Protein AF-A0A8X6RAV8-F1 (afdb_monomer)

Nearest PDB structures (foldseek):
  4ol8-assembly2_F  TM=8.793E-01  e=5.807E-06  Saccharomyces cerevisiae
  4ol8-assembly1_B  TM=8.622E-01  e=1.459E-05  Saccharomyces cerevisiae
  7sr6-assembly2_G  TM=8.994E-01  e=7.563E-05  Homo sapiens
  7sr6-assembly1_A  TM=8.567E-01  e=6.208E-05  Homo sapiens
  7kse-assembly1_A  TM=8.344E-01  e=3.218E-04  Eastern chimpanzee simian foamy virus

Structure (mmCIF, N/CA/C/O backbone):
data_AF-A0A8X6RAV8-F1
#
_entry.id   AF-A0A8X6RAV8-F1
#
loop_
_atom_site.group_PDB
_atom_site.id
_atom_site.type_symbol
_atom_site.label_atom_id
_atom_site.label_alt_id
_atom_site.label_comp_id
_atom_site.label_asym_id
_atom_site.label_entity_id
_atom_site.label_seq_id
_atom_site.pdbx_PDB_ins_code
_atom_site.Cartn_x
_atom_site.Cartn_y
_atom_site.Cartn_z
_atom_site.occupancy
_atom_site.B_iso_or_equiv
_atom_site.auth_seq_id
_atom_site.auth_comp_id
_atom_site.auth_asym_id
_atom_site.auth_atom_id
_atom_site.pdbx_PDB_model_num
ATOM 1 N N . MET A 1 1 ? 42.912 -31.623 25.741 1.00 47.97 1 MET A N 1
ATOM 2 C CA . MET A 1 1 ? 41.456 -31.316 25.705 1.00 47.97 1 MET A CA 1
ATOM 3 C C . MET A 1 1 ? 40.626 -32.532 25.299 1.00 47.97 1 MET A C 1
ATOM 5 O O . MET A 1 1 ? 39.532 -32.675 25.823 1.00 47.97 1 MET A O 1
ATOM 9 N N . ALA A 1 2 ? 41.154 -33.423 24.445 1.00 44.62 2 ALA A N 1
ATOM 10 C CA . ALA A 1 2 ? 40.526 -34.704 24.109 1.00 44.62 2 ALA A CA 1
ATOM 11 C C . ALA A 1 2 ? 40.472 -35.702 25.291 1.00 44.62 2 ALA A C 1
ATOM 13 O O . ALA A 1 2 ? 39.481 -36.408 25.431 1.00 44.62 2 ALA A O 1
ATOM 14 N N . ASP A 1 3 ? 41.450 -35.682 26.205 1.00 46.16 3 ASP A N 1
ATOM 15 C CA . ASP A 1 3 ? 41.491 -36.653 27.319 1.00 46.16 3 ASP A CA 1
ATOM 16 C C . ASP A 1 3 ? 40.426 -36.411 28.404 1.00 46.16 3 ASP A C 1
ATOM 18 O O . ASP A 1 3 ? 39.929 -37.355 29.007 1.00 46.16 3 ASP A O 1
ATOM 22 N N . LYS A 1 4 ? 39.962 -35.161 28.575 1.00 48.12 4 LYS A N 1
ATOM 23 C CA . LYS A 1 4 ? 38.826 -34.839 29.468 1.00 48.12 4 LYS A CA 1
ATOM 24 C C . LYS A 1 4 ? 37.464 -35.242 28.896 1.00 48.12 4 LYS A C 1
ATOM 26 O O . LYS A 1 4 ? 36.484 -35.273 29.632 1.00 48.12 4 LYS A O 1
ATOM 31 N N . ILE A 1 5 ? 37.386 -35.527 27.595 1.00 49.81 5 ILE A N 1
ATOM 32 C CA . ILE A 1 5 ? 36.154 -36.001 26.950 1.00 49.81 5 ILE A CA 1
ATOM 33 C C . ILE A 1 5 ? 36.010 -37.520 27.139 1.00 49.81 5 ILE A C 1
ATOM 35 O O . ILE A 1 5 ? 34.891 -38.026 27.181 1.00 49.81 5 ILE A O 1
ATOM 39 N N . PHE A 1 6 ? 37.117 -38.250 27.320 1.00 47.72 6 PHE A N 1
ATOM 40 C CA . PHE A 1 6 ? 37.087 -39.704 27.493 1.00 47.72 6 PHE A CA 1
ATOM 41 C C . PHE A 1 6 ? 36.704 -40.136 28.922 1.00 47.72 6 PHE A C 1
ATOM 43 O O . PHE A 1 6 ? 36.022 -41.141 29.092 1.00 47.72 6 PHE A O 1
ATOM 50 N N . GLU A 1 7 ? 37.042 -39.343 29.945 1.00 48.28 7 GLU A N 1
ATOM 51 C CA . GLU A 1 7 ? 36.743 -39.652 31.358 1.00 48.28 7 GLU A CA 1
ATOM 52 C C . GLU A 1 7 ? 35.261 -39.486 31.748 1.00 48.28 7 GLU A C 1
ATOM 54 O O . GLU A 1 7 ? 34.779 -40.151 32.663 1.00 48.28 7 GLU A O 1
ATOM 59 N N . ILE A 1 8 ? 34.500 -38.655 31.027 1.00 53.00 8 ILE A N 1
ATOM 60 C CA . ILE A 1 8 ? 33.063 -38.438 31.288 1.00 53.00 8 ILE A CA 1
ATOM 61 C C . ILE A 1 8 ? 32.212 -39.612 30.762 1.00 53.00 8 ILE A C 1
ATOM 63 O O . ILE A 1 8 ? 31.110 -39.856 31.253 1.00 53.00 8 ILE A O 1
ATOM 67 N N . ASN A 1 9 ? 32.738 -40.396 29.813 1.00 53.88 9 ASN A N 1
ATOM 68 C CA . ASN A 1 9 ? 32.024 -41.511 29.183 1.00 53.88 9 ASN A CA 1
ATOM 69 C C . ASN A 1 9 ? 32.125 -42.847 29.942 1.00 53.88 9 ASN A C 1
ATOM 71 O O . ASN A 1 9 ? 31.567 -43.843 29.483 1.00 53.88 9 ASN A O 1
ATOM 75 N N . SER A 1 10 ? 32.779 -42.879 31.107 1.00 55.53 10 SER A N 1
ATOM 76 C CA . SER A 1 10 ? 32.943 -44.102 31.910 1.00 55.53 10 SER A CA 1
ATOM 77 C C . SER A 1 10 ? 31.985 -44.204 33.101 1.00 55.53 10 SER A C 1
ATOM 79 O O . SER A 1 10 ? 32.035 -45.197 33.824 1.00 55.53 10 SER A O 1
ATOM 81 N N . SER A 1 11 ? 31.097 -43.223 33.320 1.00 62.00 11 SER A N 1
ATOM 82 C CA . SER A 1 11 ? 30.049 -43.348 34.340 1.00 62.00 11 SER A CA 1
ATOM 83 C C . SER A 1 11 ? 28.825 -44.077 33.760 1.00 62.00 11 SER A C 1
ATOM 85 O O . SER A 1 11 ? 28.128 -43.516 32.903 1.00 62.00 11 SER A O 1
ATOM 87 N N . PRO A 1 12 ? 28.518 -45.313 34.206 1.00 69.81 12 PRO A N 1
ATOM 88 C CA . PRO A 1 12 ? 27.386 -46.093 33.694 1.00 69.81 12 PRO A CA 1
ATOM 89 C C . PRO A 1 12 ? 26.028 -45.396 33.895 1.00 69.81 12 PRO A C 1
ATOM 91 O O . PRO A 1 12 ? 25.075 -45.660 33.159 1.00 69.81 12 PRO A O 1
ATOM 94 N N . GLU A 1 13 ? 25.946 -44.455 34.835 1.00 72.56 13 GLU A N 1
ATOM 95 C CA . GLU A 1 13 ? 24.754 -43.652 35.117 1.00 72.56 13 GLU A CA 1
ATOM 96 C C . GLU A 1 13 ? 24.444 -42.653 33.993 1.00 72.56 13 GLU A C 1
ATOM 98 O O . GLU A 1 13 ? 23.289 -42.515 33.585 1.00 72.56 13 GLU A O 1
ATOM 103 N N . ILE A 1 14 ? 25.472 -42.011 33.426 1.00 70.69 14 ILE A N 1
ATOM 104 C CA . ILE A 1 14 ? 25.317 -41.047 32.326 1.00 70.69 14 ILE A CA 1
ATOM 105 C C . ILE A 1 14 ? 24.918 -41.780 31.042 1.00 70.69 14 ILE A C 1
ATOM 107 O O . ILE A 1 14 ? 24.001 -41.348 30.341 1.00 70.69 14 ILE A O 1
ATOM 111 N N . TYR A 1 15 ? 25.533 -42.934 30.770 1.00 70.06 15 TYR A N 1
ATOM 112 C CA . TYR A 1 15 ? 25.184 -43.760 29.612 1.00 70.06 15 TYR A CA 1
ATOM 113 C C . TYR A 1 15 ? 23.737 -44.274 29.690 1.00 70.06 15 TYR A C 1
ATOM 115 O O . TYR A 1 15 ? 22.996 -44.221 28.706 1.00 70.06 15 TYR A O 1
ATOM 123 N N . SER A 1 16 ? 23.296 -44.699 30.879 1.00 75.44 16 SER A N 1
ATOM 124 C CA . SER A 1 16 ? 21.904 -45.089 31.136 1.00 75.44 16 SER A CA 1
ATOM 125 C C . SER A 1 16 ? 20.931 -43.921 30.929 1.00 75.44 16 SER A C 1
ATOM 127 O O . SER A 1 16 ? 19.909 -44.066 30.254 1.00 75.44 16 SER A O 1
ATOM 129 N N . ALA A 1 17 ? 21.265 -42.727 31.429 1.00 80.12 17 ALA A N 1
ATOM 130 C CA . ALA A 1 17 ? 20.454 -41.527 31.236 1.00 80.12 17 ALA A CA 1
ATOM 131 C C . ALA A 1 17 ? 20.340 -41.132 29.753 1.00 80.12 17 ALA A C 1
ATOM 133 O O . ALA A 1 17 ? 19.237 -40.861 29.273 1.00 80.12 17 ALA A O 1
ATOM 134 N N . MET A 1 18 ? 21.444 -41.163 29.002 1.00 76.06 18 MET A N 1
ATOM 135 C CA . MET A 1 18 ? 21.445 -40.868 27.565 1.00 76.06 18 MET A CA 1
ATOM 136 C C . MET A 1 18 ? 20.633 -41.890 26.765 1.00 76.06 18 MET A C 1
ATOM 138 O O . MET A 1 18 ? 19.859 -41.501 25.890 1.00 76.06 18 MET A O 1
ATOM 142 N N . LYS A 1 19 ? 20.737 -43.181 27.095 1.00 76.38 19 LYS A N 1
ATOM 143 C CA . LYS A 1 19 ? 19.960 -44.244 26.444 1.00 76.38 19 LYS A CA 1
ATOM 144 C C . LYS A 1 19 ? 18.456 -44.081 26.688 1.00 76.38 19 LYS A C 1
ATOM 146 O O . LYS A 1 19 ? 17.676 -44.132 25.744 1.00 76.38 19 LYS A O 1
ATOM 151 N N . ASN A 1 20 ? 18.062 -43.740 27.916 1.00 82.94 20 ASN A N 1
ATOM 152 C CA . ASN A 1 20 ? 16.669 -43.433 28.255 1.00 82.94 20 ASN A CA 1
ATOM 153 C C . ASN A 1 20 ? 16.127 -42.201 27.511 1.00 82.94 20 ASN A C 1
ATOM 155 O O . ASN A 1 20 ? 14.946 -42.151 27.166 1.00 82.94 20 ASN A O 1
ATOM 159 N N . ILE A 1 21 ? 16.966 -41.188 27.276 1.00 82.25 21 ILE A N 1
ATOM 160 C CA . ILE A 1 21 ? 16.585 -40.002 26.498 1.00 82.25 21 ILE A CA 1
ATOM 161 C C . ILE A 1 21 ? 16.402 -40.374 25.024 1.00 82.25 21 ILE A C 1
ATOM 163 O O . ILE A 1 21 ? 15.382 -40.016 24.437 1.00 82.25 21 ILE A O 1
ATOM 167 N N . LEU A 1 22 ? 17.336 -41.128 24.443 1.00 77.81 22 LEU A N 1
ATOM 168 C CA . LEU A 1 22 ? 17.255 -41.588 23.054 1.00 77.81 22 LEU A CA 1
ATOM 169 C C . LEU A 1 22 ? 16.021 -42.472 22.811 1.00 77.81 22 LEU A C 1
ATOM 171 O O . LEU A 1 22 ? 15.313 -42.271 21.823 1.00 77.81 22 LEU A O 1
ATOM 175 N N . ASP A 1 23 ? 15.687 -43.361 23.747 1.00 84.94 23 ASP A N 1
ATOM 176 C CA . ASP A 1 23 ? 14.485 -44.200 23.664 1.00 84.94 23 ASP A CA 1
ATOM 177 C C . ASP A 1 23 ? 13.192 -43.369 23.742 1.00 84.94 23 ASP A C 1
ATOM 179 O O . ASP A 1 23 ? 12.237 -43.615 22.998 1.00 84.94 23 ASP A O 1
ATOM 183 N N . LYS A 1 24 ? 13.160 -42.322 24.580 1.00 88.56 24 LYS A N 1
ATOM 184 C CA . LYS A 1 24 ? 12.025 -41.383 24.646 1.00 88.56 24 LYS A CA 1
ATOM 185 C C . LYS A 1 24 ? 11.868 -40.574 23.360 1.00 88.56 24 LYS A C 1
ATOM 187 O O . LYS A 1 24 ? 10.737 -40.363 22.921 1.00 88.56 24 LYS A O 1
ATOM 192 N N . VAL A 1 25 ? 12.970 -40.143 22.746 1.00 85.94 25 VAL A N 1
ATOM 193 C CA . VAL A 1 25 ? 12.947 -39.432 21.458 1.00 85.94 25 VAL A CA 1
ATOM 194 C C . VAL A 1 25 ? 12.419 -40.352 20.355 1.00 85.94 25 VAL A C 1
ATOM 196 O O . VAL A 1 25 ? 11.487 -39.968 19.650 1.00 85.94 25 VAL A O 1
ATOM 199 N N . SER A 1 26 ? 12.894 -41.599 20.281 1.00 84.88 26 SER A N 1
ATOM 200 C CA . SER A 1 26 ? 12.397 -42.588 19.311 1.00 84.88 26 SER A CA 1
ATOM 201 C C . SER A 1 26 ? 10.898 -42.877 19.477 1.00 84.88 26 SER A C 1
ATOM 203 O O . SER A 1 26 ? 10.151 -42.975 18.498 1.00 84.88 26 SER A O 1
ATOM 205 N N . LEU A 1 27 ? 10.417 -42.962 20.723 1.00 88.56 27 LEU A N 1
ATOM 206 C CA . LEU A 1 27 ? 8.998 -43.159 21.019 1.00 88.56 27 LEU A CA 1
ATOM 207 C C . LEU A 1 27 ? 8.141 -41.957 20.588 1.00 88.56 27 LEU A C 1
ATOM 209 O O . LEU A 1 27 ? 7.030 -42.139 20.083 1.00 88.56 27 LEU A O 1
ATOM 213 N N . LEU A 1 28 ? 8.646 -40.734 20.759 1.00 82.25 28 LEU A N 1
ATOM 214 C CA . LEU A 1 28 ? 7.966 -39.514 20.319 1.00 82.25 28 LEU A CA 1
ATOM 215 C C . LEU A 1 28 ? 7.888 -39.425 18.793 1.00 82.25 28 LEU A C 1
ATOM 217 O O . LEU A 1 28 ? 6.830 -39.088 18.261 1.00 82.25 28 LEU A O 1
ATOM 221 N N . GLU A 1 29 ? 8.955 -39.791 18.084 1.00 83.75 29 GLU A N 1
ATOM 222 C CA . GLU A 1 29 ? 8.973 -39.815 16.617 1.00 83.75 29 GLU A CA 1
ATOM 223 C C . GLU A 1 29 ? 7.957 -40.812 16.045 1.00 83.75 29 GLU A C 1
ATOM 225 O O . GLU A 1 29 ? 7.203 -40.473 15.126 1.00 83.75 29 GLU A O 1
ATOM 230 N N . LYS A 1 30 ? 7.845 -42.006 16.645 1.00 85.50 30 LYS A N 1
ATOM 231 C CA . LYS A 1 30 ? 6.797 -42.983 16.298 1.00 85.50 30 LYS A CA 1
ATOM 232 C C . LYS A 1 30 ? 5.391 -42.435 16.553 1.00 85.50 30 LYS A C 1
ATOM 234 O O . LYS A 1 30 ? 4.501 -42.592 15.723 1.00 85.50 30 LYS A O 1
ATOM 239 N N . ARG A 1 31 ? 5.182 -41.711 17.653 1.00 85.38 31 ARG A N 1
ATOM 240 C CA . ARG A 1 31 ? 3.863 -41.148 17.987 1.00 85.38 31 ARG A CA 1
ATOM 241 C C . ARG A 1 31 ? 3.455 -40.008 17.052 1.00 85.38 31 ARG A C 1
ATOM 243 O O . ARG A 1 31 ? 2.281 -39.871 16.712 1.00 85.38 31 ARG A O 1
ATOM 250 N N . ILE A 1 32 ? 4.417 -39.206 16.595 1.00 79.88 32 ILE A N 1
ATOM 251 C CA . ILE A 1 32 ? 4.191 -38.147 15.601 1.00 79.88 32 ILE A CA 1
ATOM 252 C C . ILE A 1 32 ? 3.815 -38.748 14.239 1.00 79.88 32 ILE A C 1
ATOM 254 O O . ILE A 1 32 ? 2.900 -38.239 13.580 1.00 79.88 32 ILE A O 1
ATOM 258 N N . SER A 1 33 ? 4.464 -39.839 13.820 1.00 77.75 33 SER A N 1
ATOM 259 C CA . SER A 1 33 ? 4.150 -40.500 12.547 1.00 77.75 33 SER A CA 1
ATOM 260 C C . SER A 1 33 ? 2.760 -41.153 12.563 1.00 77.75 33 SER A C 1
ATOM 262 O O . SER A 1 33 ? 1.984 -40.953 11.625 1.00 77.75 33 SER A O 1
ATOM 264 N N . GLU A 1 34 ? 2.371 -41.803 13.663 1.00 79.81 34 GLU A N 1
ATOM 265 C CA . GLU A 1 34 ? 1.025 -42.364 13.862 1.00 79.81 34 GLU A CA 1
ATOM 266 C C . GLU A 1 34 ? -0.073 -41.290 13.835 1.00 79.81 34 GLU A C 1
ATOM 268 O O . GLU A 1 34 ? -1.099 -41.445 13.164 1.00 79.81 34 GLU A O 1
ATOM 273 N N . LEU A 1 35 ? 0.146 -40.153 14.506 1.00 72.62 35 LEU A N 1
ATOM 274 C CA . LEU A 1 35 ? -0.788 -39.021 14.491 1.00 72.62 35 LEU A CA 1
ATOM 275 C C . LEU A 1 35 ? -0.926 -38.400 13.092 1.00 72.62 35 LEU A C 1
ATOM 277 O O . LEU A 1 35 ? -2.014 -37.948 12.720 1.00 72.62 35 LEU A O 1
ATOM 281 N N . SER A 1 36 ? 0.151 -38.400 12.303 1.00 69.75 36 SER A N 1
ATOM 282 C CA . SER A 1 36 ? 0.151 -37.936 10.911 1.00 69.75 36 SER A CA 1
ATOM 283 C C . SER A 1 36 ? -0.685 -38.849 10.006 1.00 69.75 36 SER A C 1
ATOM 285 O O . SER A 1 36 ? -1.501 -38.364 9.217 1.00 69.75 36 SER A O 1
ATOM 287 N N . ILE A 1 37 ? -0.565 -40.170 10.174 1.00 66.88 37 ILE A N 1
ATOM 288 C CA . ILE A 1 37 ? -1.353 -41.168 9.432 1.00 66.88 37 ILE A CA 1
ATOM 289 C C . ILE A 1 37 ? -2.837 -41.083 9.821 1.00 66.88 37 ILE A C 1
ATOM 291 O O . ILE A 1 37 ? -3.701 -41.010 8.945 1.00 66.88 37 ILE A O 1
ATOM 295 N N . LYS A 1 38 ? -3.151 -40.963 11.119 1.00 66.12 38 LYS A N 1
ATOM 296 C CA . LYS A 1 38 ? -4.534 -40.815 11.607 1.00 66.12 38 LYS A CA 1
ATOM 297 C C . LYS A 1 38 ? -5.214 -39.550 11.068 1.00 66.12 38 LYS A C 1
ATOM 299 O O . LYS A 1 38 ? -6.392 -39.589 10.722 1.00 66.12 38 LYS A O 1
ATOM 304 N N . ARG A 1 39 ? -4.467 -38.444 10.926 1.00 58.75 39 ARG A N 1
ATOM 305 C CA . ARG A 1 39 ? -4.946 -37.200 10.291 1.00 58.75 39 ARG A CA 1
ATOM 306 C C . ARG A 1 39 ? -5.161 -37.314 8.781 1.00 58.75 39 ARG A C 1
ATOM 308 O O . ARG A 1 39 ? -5.975 -36.565 8.250 1.00 58.75 39 ARG A O 1
ATOM 315 N N . ARG A 1 40 ? -4.443 -38.195 8.075 1.00 55.09 40 ARG A N 1
ATOM 316 C CA . ARG A 1 40 ? -4.674 -38.438 6.638 1.00 55.09 40 ARG A CA 1
ATOM 317 C C . ARG A 1 40 ? -5.931 -39.278 6.408 1.00 55.09 40 ARG A C 1
ATOM 319 O O . ARG A 1 40 ? -6.737 -38.893 5.565 1.00 55.09 40 ARG A O 1
ATOM 326 N N . ASN A 1 41 ? -6.148 -40.320 7.212 1.00 54.75 41 ASN A N 1
ATOM 327 C CA . ASN A 1 41 ? -7.310 -41.210 7.080 1.00 54.75 41 ASN A CA 1
ATOM 328 C C . ASN A 1 41 ? -8.633 -40.526 7.478 1.00 54.75 41 ASN A C 1
ATOM 330 O O . ASN A 1 41 ? -9.641 -40.679 6.792 1.00 54.75 41 ASN A O 1
ATOM 334 N N . SER A 1 42 ? -8.628 -39.664 8.500 1.00 53.91 42 SER A N 1
ATOM 335 C CA . SER A 1 42 ? -9.819 -38.870 8.845 1.00 53.91 42 SER A CA 1
ATOM 336 C C . SER A 1 42 ? -10.177 -37.825 7.780 1.00 53.91 42 SER A C 1
ATOM 338 O O . SER A 1 42 ? -11.335 -37.432 7.647 1.00 53.91 42 SER A O 1
ATOM 340 N N . ARG A 1 43 ? -9.200 -37.385 6.974 1.00 51.34 43 ARG A N 1
ATOM 341 C CA . ARG A 1 43 ? -9.398 -36.405 5.895 1.00 51.34 43 ARG A CA 1
ATOM 342 C C . ARG A 1 43 ? -9.935 -37.039 4.609 1.00 51.34 43 ARG A C 1
ATOM 344 O O . ARG A 1 43 ? -10.580 -36.332 3.836 1.00 51.34 43 ARG A O 1
ATOM 351 N N . SER A 1 44 ? -9.699 -38.334 4.381 1.00 49.59 44 SER A N 1
ATOM 352 C CA . SER A 1 44 ? -10.349 -39.095 3.305 1.00 49.59 44 SER A CA 1
ATOM 353 C C . SER A 1 44 ? -11.793 -39.463 3.654 1.00 49.59 44 SER A C 1
ATOM 355 O O . SER A 1 44 ? -12.657 -39.364 2.788 1.00 49.59 44 SER A O 1
ATOM 357 N N . GLU A 1 45 ? -12.097 -39.768 4.919 1.00 49.78 45 GLU A N 1
ATOM 358 C CA . GLU A 1 45 ? -13.476 -40.027 5.371 1.00 49.78 45 GLU A CA 1
ATOM 359 C C . GLU A 1 45 ? -14.362 -38.768 5.325 1.00 49.78 45 GLU A C 1
ATOM 361 O O . GLU A 1 45 ? -15.516 -38.834 4.907 1.00 49.78 45 GLU A O 1
ATOM 366 N N . PHE A 1 46 ? -13.813 -37.587 5.639 1.00 46.12 46 PHE A N 1
ATOM 367 C CA . PHE A 1 46 ? -14.562 -36.319 5.598 1.00 46.12 46 PHE A CA 1
ATOM 368 C C . PHE A 1 46 ? -14.903 -35.820 4.182 1.00 46.12 46 PHE A C 1
ATOM 370 O O . PHE A 1 46 ? -15.753 -34.943 4.018 1.00 46.12 46 PHE A O 1
ATOM 377 N N . LYS A 1 47 ? -14.234 -36.339 3.143 1.00 47.16 47 LYS A N 1
ATOM 378 C CA . LYS A 1 47 ? -14.522 -35.975 1.745 1.00 47.16 47 LYS A CA 1
ATOM 379 C C . LYS A 1 47 ? -15.660 -36.800 1.135 1.00 47.16 47 LYS A C 1
ATOM 381 O O . LYS A 1 47 ? -16.289 -36.316 0.201 1.00 47.16 47 LYS A O 1
ATOM 386 N N . ASN A 1 48 ? -15.984 -37.963 1.704 1.00 42.78 48 ASN A N 1
ATOM 387 C CA . ASN A 1 48 ? -17.019 -38.860 1.175 1.00 42.78 48 ASN A CA 1
ATOM 388 C C . ASN A 1 48 ? -18.423 -38.622 1.766 1.00 42.78 48 ASN A C 1
ATOM 390 O O . ASN A 1 48 ? -19.391 -39.184 1.266 1.00 42.78 48 ASN A O 1
ATOM 394 N N . SER A 1 49 ? -18.574 -37.772 2.790 1.00 42.91 49 SER A N 1
ATOM 395 C CA . SER A 1 49 ? -19.871 -37.497 3.438 1.00 42.91 49 SER A CA 1
ATOM 396 C C . SER A 1 49 ? -20.586 -36.228 2.953 1.00 42.91 49 SER A C 1
ATOM 398 O O . SER A 1 49 ? -21.741 -36.002 3.310 1.00 42.91 49 SER A O 1
ATOM 400 N N . ASN A 1 50 ? -19.953 -35.406 2.108 1.00 43.53 50 ASN A N 1
ATOM 401 C CA . ASN A 1 50 ? -20.492 -34.098 1.704 1.00 43.53 50 ASN A CA 1
ATOM 402 C C . ASN A 1 50 ? -21.217 -34.086 0.350 1.00 43.53 50 ASN A C 1
ATOM 404 O O . ASN A 1 50 ? -21.402 -33.023 -0.240 1.00 43.53 50 ASN A O 1
ATOM 408 N N . GLN A 1 51 ? -21.689 -35.242 -0.120 1.00 48.56 51 GLN A N 1
ATOM 409 C CA . GLN A 1 51 ? -22.514 -35.327 -1.326 1.00 48.56 51 GLN A CA 1
ATOM 410 C C . GLN A 1 51 ? -23.978 -35.672 -1.036 1.00 48.56 51 GLN A C 1
ATOM 412 O O . GLN A 1 51 ? -24.634 -36.249 -1.877 1.00 48.56 51 GLN A O 1
ATOM 417 N N . THR A 1 52 ? -24.527 -35.280 0.118 1.00 47.16 52 THR A N 1
ATOM 418 C CA . THR A 1 52 ? -25.982 -35.122 0.315 1.00 47.16 52 THR A CA 1
ATOM 419 C C . THR A 1 52 ? -26.244 -34.345 1.605 1.00 47.16 52 THR A C 1
ATOM 421 O O . THR A 1 52 ? -26.026 -34.899 2.678 1.00 47.16 52 THR A O 1
ATOM 424 N N . ARG A 1 53 ? -26.733 -33.096 1.516 1.00 35.09 53 ARG A N 1
ATOM 425 C CA . ARG A 1 53 ? -27.789 -32.498 2.376 1.00 35.09 53 ARG A CA 1
ATOM 426 C C . ARG A 1 53 ? -27.809 -30.968 2.273 1.00 35.09 53 ARG A C 1
ATOM 428 O O . ARG A 1 53 ? -27.035 -30.257 2.903 1.00 35.09 53 ARG A O 1
ATOM 435 N N . ASN A 1 54 ? -28.799 -30.473 1.536 1.00 40.53 54 ASN A N 1
ATOM 436 C CA . ASN A 1 54 ? -29.381 -29.152 1.745 1.00 40.53 54 ASN A CA 1
ATOM 437 C C . ASN A 1 54 ? -30.174 -29.141 3.067 1.00 40.53 54 ASN A C 1
ATOM 439 O O . ASN A 1 54 ? -31.048 -29.993 3.216 1.00 40.53 54 ASN A O 1
ATOM 443 N N . LYS A 1 55 ? -29.929 -28.170 3.966 1.00 37.72 55 LYS A N 1
ATOM 444 C CA . LYS A 1 55 ? -30.940 -27.326 4.663 1.00 37.72 55 LYS A CA 1
ATOM 445 C C . LYS A 1 55 ? -30.373 -26.578 5.888 1.00 37.72 55 LYS A C 1
ATOM 447 O O . LYS A 1 55 ? -29.621 -27.125 6.683 1.00 37.72 55 LYS A O 1
ATOM 452 N N . SER A 1 56 ? -30.853 -25.335 6.033 1.00 38.53 56 SER A N 1
ATOM 453 C CA . SER A 1 56 ? -30.924 -24.481 7.240 1.00 38.53 56 SER A CA 1
ATOM 454 C C . SER A 1 56 ? -29.620 -24.032 7.923 1.00 38.53 56 SER A C 1
ATOM 456 O O . SER A 1 56 ? -29.084 -24.686 8.809 1.00 38.53 56 SER A O 1
ATOM 458 N N . ARG A 1 57 ? -29.185 -22.806 7.592 1.00 38.66 57 ARG A N 1
ATOM 459 C CA . ARG A 1 57 ? -28.181 -22.034 8.343 1.00 38.66 57 ARG A CA 1
ATOM 460 C C . ARG A 1 57 ? -28.744 -21.589 9.702 1.00 38.66 57 ARG A C 1
ATOM 462 O O . ARG A 1 57 ? -29.379 -20.541 9.796 1.00 38.66 57 ARG A O 1
ATOM 469 N N . SER A 1 58 ? -28.463 -22.336 10.763 1.00 41.59 58 SER A N 1
ATOM 470 C CA . SER A 1 58 ? -28.558 -21.835 12.137 1.00 41.59 58 SER A CA 1
ATOM 471 C C . SER A 1 58 ? -27.396 -20.871 12.404 1.00 41.59 58 SER A C 1
ATOM 473 O O . SER A 1 58 ? -26.229 -21.262 12.395 1.00 41.59 58 SER A O 1
ATOM 475 N N . ARG A 1 59 ? -27.708 -19.586 12.609 1.00 45.72 59 ARG A N 1
ATOM 476 C CA . ARG A 1 59 ? -26.742 -18.555 13.015 1.00 45.72 59 ARG A CA 1
ATOM 477 C C . ARG A 1 59 ? -26.188 -18.903 14.400 1.00 45.72 59 ARG A C 1
ATOM 479 O O . ARG A 1 59 ? -26.894 -18.757 15.393 1.00 45.72 59 ARG A O 1
ATOM 486 N N . SER A 1 60 ? -24.929 -19.329 14.471 1.00 46.75 60 SER A N 1
ATOM 487 C CA . SER A 1 60 ? -24.201 -19.425 15.740 1.00 46.75 60 SER A CA 1
ATOM 488 C C . SER A 1 60 ? -24.147 -18.036 16.382 1.00 46.75 60 SER A C 1
ATOM 490 O O . SER A 1 60 ? -23.552 -17.116 15.813 1.00 46.75 60 SER A O 1
ATOM 492 N N . ARG A 1 61 ? -24.793 -17.860 17.542 1.00 47.56 61 ARG A N 1
ATOM 493 C CA . ARG A 1 61 ? -24.709 -16.625 18.333 1.00 47.56 61 ARG A CA 1
ATOM 494 C C . ARG A 1 61 ? -23.253 -16.433 18.754 1.00 47.56 61 ARG A C 1
ATOM 496 O O . ARG A 1 61 ? -22.697 -17.255 19.474 1.00 47.56 61 ARG A O 1
ATOM 503 N N . LYS A 1 62 ? -22.618 -15.374 18.253 1.00 61.53 62 LYS A N 1
ATOM 504 C CA . LYS A 1 62 ? -21.277 -14.967 18.683 1.00 61.53 62 LYS A CA 1
ATOM 505 C C . LYS A 1 62 ? -21.393 -14.447 20.120 1.00 61.53 62 LYS A C 1
ATOM 507 O O . LYS A 1 62 ? -22.293 -13.657 20.388 1.00 61.53 62 LYS A O 1
ATOM 512 N N . HIS A 1 63 ? -20.519 -14.894 21.023 1.00 57.19 63 HIS A N 1
ATOM 513 C CA . HIS A 1 63 ? -20.447 -14.350 22.380 1.00 57.19 63 HIS A CA 1
ATOM 514 C C . HIS A 1 63 ? -20.047 -12.872 22.287 1.00 57.19 63 HIS A C 1
ATOM 516 O O . HIS A 1 63 ? -18.974 -12.541 21.779 1.00 57.19 63 HIS A O 1
ATOM 522 N N . LEU A 1 64 ? -20.953 -12.003 22.721 1.00 61.91 64 LEU A N 1
ATOM 523 C CA . LEU A 1 64 ? -20.754 -10.567 22.886 1.00 61.91 64 LEU A CA 1
ATOM 524 C C . LEU A 1 64 ? -20.663 -10.288 24.387 1.00 61.91 64 LEU A C 1
ATOM 526 O O . LEU A 1 64 ? -21.144 -11.092 25.188 1.00 61.91 64 LEU A O 1
ATOM 530 N N . ASP A 1 65 ? -20.004 -9.208 24.775 1.00 65.62 65 ASP A N 1
ATOM 531 C CA . ASP A 1 65 ? -19.994 -8.775 26.167 1.00 65.62 65 ASP A CA 1
ATOM 532 C C . ASP A 1 65 ? -21.292 -8.024 26.535 1.00 65.62 65 ASP A C 1
ATOM 534 O O . ASP A 1 65 ? -22.204 -7.880 25.717 1.00 65.62 65 ASP A O 1
ATOM 538 N N . SER A 1 66 ? -21.363 -7.506 27.764 1.00 58.22 66 SER A N 1
ATOM 539 C CA . SER A 1 66 ? -22.489 -6.700 28.262 1.00 58.22 66 SER A CA 1
ATOM 540 C C . SER A 1 66 ? -22.792 -5.445 27.435 1.00 58.22 66 SER A C 1
ATOM 542 O O . SER A 1 66 ? -23.886 -4.901 27.546 1.00 58.22 66 SER A O 1
ATOM 544 N N . ASN A 1 67 ? -21.847 -4.993 26.608 1.00 62.03 67 ASN A N 1
ATOM 545 C CA . ASN A 1 67 ? -21.971 -3.795 25.787 1.00 62.03 67 ASN A CA 1
ATOM 546 C C . ASN A 1 67 ? -22.183 -4.133 24.300 1.00 62.03 67 ASN A C 1
ATOM 548 O O . ASN A 1 67 ? -22.237 -3.229 23.471 1.00 62.03 67 ASN A O 1
ATOM 552 N N . GLY A 1 68 ? -22.293 -5.415 23.932 1.00 59.56 68 GLY A N 1
ATOM 553 C CA . GLY A 1 68 ? -22.412 -5.827 22.535 1.00 59.56 68 GLY A CA 1
ATOM 554 C C . GLY A 1 68 ? -21.109 -5.705 21.731 1.00 59.56 68 GLY A C 1
ATOM 555 O O . GLY A 1 68 ? -21.143 -5.832 20.507 1.00 59.56 68 GLY A O 1
ATOM 556 N N . LEU A 1 69 ? -19.966 -5.474 22.383 1.00 56.03 69 LEU A N 1
ATOM 557 C CA . LEU A 1 69 ? -18.646 -5.363 21.771 1.00 56.03 69 LEU A CA 1
ATOM 558 C C . LEU A 1 69 ? -17.811 -6.629 21.977 1.00 56.03 69 LEU A C 1
ATOM 560 O O . LEU A 1 69 ? -17.762 -7.260 23.033 1.00 56.03 69 LEU A O 1
ATOM 564 N N . ARG A 1 70 ? -17.062 -6.982 20.935 1.00 56.78 70 ARG A N 1
ATOM 565 C CA . ARG A 1 70 ? -16.062 -8.045 20.996 1.00 56.78 70 ARG A CA 1
ATOM 566 C C . ARG A 1 70 ? -14.754 -7.439 21.517 1.00 56.78 70 ARG A C 1
ATOM 568 O O . ARG A 1 70 ? -13.940 -6.973 20.731 1.00 56.78 70 ARG A O 1
ATOM 575 N N . ARG A 1 71 ? -14.588 -7.382 22.844 1.00 49.94 71 ARG A N 1
ATOM 576 C CA . ARG A 1 71 ? -13.420 -6.748 23.491 1.00 49.94 71 ARG A CA 1
ATOM 577 C C . ARG A 1 71 ? -12.096 -7.487 23.283 1.00 49.94 71 ARG A C 1
ATOM 579 O O . ARG A 1 71 ? -11.046 -6.860 23.338 1.00 49.94 71 ARG A O 1
ATOM 586 N N . GLU A 1 72 ? -12.133 -8.782 22.986 1.00 46.22 72 GLU A N 1
ATOM 587 C CA . GLU A 1 72 ? -10.935 -9.538 22.619 1.00 46.22 72 GLU A CA 1
ATOM 588 C C . GLU A 1 72 ? -10.833 -9.657 21.099 1.00 46.22 72 GLU A C 1
ATOM 590 O O . GLU A 1 72 ? -11.370 -10.571 20.464 1.00 46.22 72 GLU A O 1
ATOM 595 N N . PHE A 1 73 ? -10.139 -8.688 20.508 1.00 45.69 73 PHE A N 1
ATOM 596 C CA . PHE A 1 73 ? -9.599 -8.810 19.163 1.00 45.69 73 PHE A CA 1
ATOM 597 C C . PHE A 1 73 ? -8.085 -8.987 19.280 1.00 45.69 73 PHE A C 1
ATOM 599 O O . PHE A 1 73 ? -7.312 -8.039 19.181 1.00 45.69 73 PHE A O 1
ATOM 606 N N . GLN A 1 74 ? -7.654 -10.218 19.548 1.00 39.44 74 GLN A N 1
ATOM 607 C CA . GLN A 1 74 ? -6.245 -10.573 19.448 1.00 39.44 74 GLN A CA 1
ATOM 608 C C . GLN A 1 74 ? -5.916 -10.639 17.953 1.00 39.44 74 GLN A C 1
ATOM 610 O O . GLN A 1 74 ? -6.223 -11.633 17.301 1.00 39.44 74 GLN A O 1
ATOM 615 N N . PHE A 1 75 ? -5.367 -9.564 17.382 1.00 43.56 75 PHE A N 1
ATOM 616 C CA . PHE A 1 75 ? -4.709 -9.646 16.079 1.00 43.56 75 PHE A CA 1
ATOM 617 C C . PHE A 1 75 ? -3.395 -10.406 16.295 1.00 43.56 75 PHE A C 1
ATOM 619 O O . PHE A 1 75 ? -2.481 -9.842 16.903 1.00 43.56 75 PHE A O 1
ATOM 626 N N . PRO A 1 76 ? -3.227 -11.652 15.814 1.00 42.31 76 PRO A N 1
ATOM 627 C CA . PRO A 1 76 ? -1.883 -12.115 15.554 1.00 42.31 76 PRO A CA 1
ATOM 628 C C . PRO A 1 76 ? -1.409 -11.278 14.367 1.00 42.31 76 PRO A C 1
ATOM 630 O O . PRO A 1 76 ? -1.865 -11.472 13.240 1.00 42.31 76 PRO A O 1
ATOM 633 N N . PHE A 1 77 ? -0.531 -10.306 14.600 1.00 38.72 77 PHE A N 1
ATOM 634 C CA . PHE A 1 77 ? 0.271 -9.775 13.508 1.00 38.72 77 PHE A CA 1
ATOM 635 C C . PHE A 1 77 ? 1.122 -10.949 13.013 1.00 38.72 77 PHE A C 1
ATOM 637 O O . PHE A 1 77 ? 2.171 -11.281 13.553 1.00 38.72 77 PHE A O 1
ATOM 644 N N . ILE A 1 78 ? 0.627 -11.680 12.020 1.00 40.91 78 ILE A N 1
ATOM 645 C CA . ILE A 1 78 ? 1.469 -12.631 11.317 1.00 40.91 78 ILE A CA 1
ATOM 646 C C . ILE A 1 78 ? 2.327 -11.750 10.417 1.00 40.91 78 ILE A C 1
ATOM 648 O O . ILE A 1 78 ? 1.886 -11.347 9.342 1.00 40.91 78 ILE A O 1
ATOM 652 N N . ILE A 1 79 ? 3.548 -11.427 10.856 1.00 40.84 79 ILE A N 1
ATOM 653 C CA . ILE A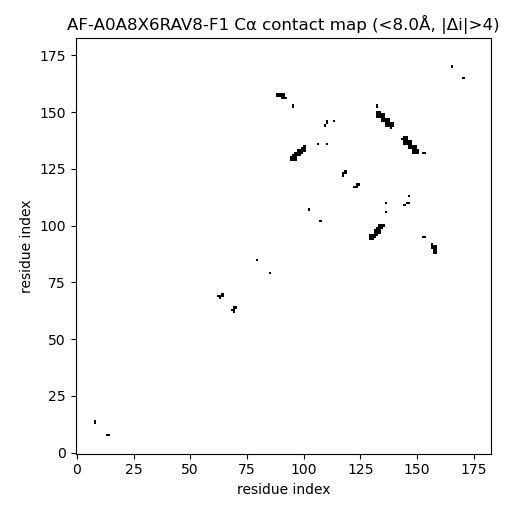 1 79 ? 4.611 -11.050 9.920 1.00 40.84 79 ILE A CA 1
ATOM 654 C C . ILE A 1 79 ? 4.848 -12.317 9.105 1.00 40.84 79 ILE A C 1
ATOM 656 O O . ILE A 1 79 ? 5.608 -13.206 9.492 1.00 40.84 79 ILE A O 1
ATOM 660 N N . ALA A 1 80 ? 4.066 -12.476 8.038 1.00 38.88 80 ALA A N 1
ATOM 661 C CA . ALA A 1 80 ? 4.169 -13.634 7.183 1.00 38.88 80 ALA A CA 1
ATOM 662 C C . ALA A 1 80 ? 5.577 -13.607 6.600 1.00 38.88 80 ALA A C 1
ATOM 664 O O . ALA A 1 80 ? 5.973 -12.650 5.938 1.00 38.88 80 ALA A O 1
ATOM 665 N N . LYS A 1 81 ? 6.347 -14.664 6.858 1.00 38.16 81 LYS A N 1
ATOM 666 C CA . LYS A 1 81 ? 7.536 -14.966 6.069 1.00 38.16 81 LYS A CA 1
ATOM 667 C C . LYS A 1 81 ? 7.050 -15.078 4.621 1.00 38.16 81 LYS A C 1
ATOM 669 O O . LYS A 1 81 ? 6.456 -16.097 4.267 1.00 38.16 81 LYS A O 1
ATOM 674 N N . VAL A 1 82 ? 7.237 -14.034 3.805 1.00 51.22 82 VAL A N 1
ATOM 675 C CA . VAL A 1 82 ? 6.740 -13.955 2.409 1.00 51.22 82 VAL A CA 1
ATOM 676 C C . VAL A 1 82 ? 7.595 -14.824 1.470 1.00 51.22 82 VAL A C 1
ATOM 678 O O . VAL A 1 82 ? 7.931 -14.440 0.354 1.00 51.22 82 VAL A O 1
ATOM 681 N N . ASP A 1 83 ? 8.010 -15.980 1.978 1.00 44.41 83 ASP A N 1
ATOM 682 C CA . ASP A 1 83 ? 8.655 -17.075 1.262 1.00 44.41 83 ASP A CA 1
ATOM 683 C C . ASP A 1 83 ? 7.620 -18.195 1.018 1.00 44.41 83 ASP A C 1
ATOM 685 O O . ASP A 1 83 ? 7.835 -19.098 0.215 1.00 44.41 83 ASP A O 1
ATOM 689 N N . LYS A 1 84 ? 6.469 -18.124 1.705 1.00 41.28 84 LYS A N 1
ATOM 690 C CA . LYS A 1 84 ? 5.246 -18.871 1.410 1.00 41.28 84 LYS A CA 1
ATOM 691 C C . LYS A 1 84 ? 4.177 -17.877 0.968 1.00 41.28 84 LYS A C 1
ATOM 693 O O . LYS A 1 84 ? 4.133 -16.757 1.477 1.00 41.28 84 LYS A O 1
ATOM 698 N N . GLU A 1 85 ? 3.332 -18.291 0.028 1.00 45.88 85 GLU A N 1
ATOM 699 C CA . GLU A 1 85 ? 2.159 -17.520 -0.381 1.00 45.88 85 GLU A CA 1
ATOM 700 C C . GLU A 1 85 ? 1.371 -17.096 0.863 1.00 45.88 85 GLU A C 1
ATOM 702 O O . GLU A 1 85 ? 1.151 -17.899 1.775 1.00 45.88 85 GLU A O 1
ATOM 707 N N . ILE A 1 86 ? 0.985 -15.821 0.925 1.00 48.62 86 ILE A N 1
ATOM 708 C CA . ILE A 1 86 ? 0.145 -15.306 2.005 1.00 48.62 86 ILE A CA 1
ATOM 709 C C . ILE A 1 86 ? -1.254 -15.892 1.788 1.00 48.62 86 ILE A C 1
ATOM 711 O O . ILE A 1 86 ? -2.107 -15.292 1.138 1.00 48.62 86 ILE A O 1
ATOM 715 N N . ILE A 1 87 ? -1.472 -17.101 2.303 1.00 44.25 87 ILE A N 1
ATOM 716 C CA . ILE A 1 87 ? -2.789 -17.728 2.412 1.00 44.25 87 ILE A CA 1
ATOM 717 C C . ILE A 1 87 ? -3.508 -16.974 3.536 1.00 44.25 87 ILE A C 1
ATOM 719 O O . ILE A 1 87 ? -3.370 -17.302 4.712 1.00 44.25 87 ILE A O 1
ATOM 723 N N . GLY A 1 88 ? -4.168 -15.876 3.178 1.00 44.44 88 GLY A N 1
ATOM 724 C CA . GLY A 1 88 ? -4.812 -14.962 4.126 1.00 44.44 88 GLY A CA 1
ATOM 725 C C . GLY A 1 88 ? -5.587 -13.828 3.459 1.00 44.44 88 GLY A C 1
ATOM 726 O O . GLY A 1 88 ? -6.520 -13.301 4.054 1.00 44.44 88 GLY A O 1
ATOM 727 N N . ALA A 1 89 ? -5.272 -13.501 2.205 1.00 51.97 89 ALA A N 1
ATOM 728 C CA . ALA A 1 89 ? -6.271 -12.962 1.297 1.00 51.97 89 ALA A CA 1
ATOM 729 C C . ALA A 1 89 ? -6.822 -14.153 0.518 1.00 51.97 89 ALA A C 1
ATOM 731 O O . ALA A 1 89 ? -6.108 -14.758 -0.282 1.00 51.97 89 ALA A O 1
ATOM 732 N N . ASP A 1 90 ? -8.068 -14.527 0.786 1.00 56.59 90 ASP A N 1
ATOM 733 C CA . ASP A 1 90 ? -8.805 -15.416 -0.101 1.00 56.59 90 ASP A CA 1
ATOM 734 C C . ASP A 1 90 ? -8.918 -14.678 -1.446 1.00 56.59 90 ASP A C 1
ATOM 736 O O . ASP A 1 90 ? -9.766 -13.803 -1.627 1.00 56.59 90 ASP A O 1
ATOM 740 N N . PHE A 1 91 ? -7.977 -14.917 -2.358 1.00 67.75 91 PHE A N 1
ATOM 741 C CA . PHE A 1 91 ? -8.042 -14.353 -3.697 1.00 67.75 91 PHE A CA 1
ATOM 742 C C . PHE A 1 91 ? -9.078 -15.142 -4.488 1.00 67.75 91 PHE A C 1
ATOM 744 O O . PHE A 1 91 ? -9.062 -16.373 -4.515 1.00 67.75 91 PHE A O 1
ATOM 751 N N . VAL A 1 92 ? -9.993 -14.431 -5.137 1.00 75.12 92 VAL A N 1
ATOM 752 C CA . VAL A 1 92 ? -11.092 -15.044 -5.896 1.00 75.12 92 VAL A CA 1
ATOM 753 C C . VAL A 1 92 ? -10.595 -15.596 -7.239 1.00 75.12 92 VAL A C 1
ATOM 755 O O . VAL A 1 92 ? -11.230 -16.472 -7.825 1.00 75.12 92 VAL A O 1
ATOM 758 N N . SER A 1 93 ? -9.447 -15.112 -7.725 1.00 76.31 93 SER A N 1
ATOM 759 C CA . SER A 1 93 ? -8.890 -15.449 -9.036 1.00 76.31 93 SER A CA 1
ATOM 760 C C . SER A 1 93 ? -7.384 -15.726 -8.997 1.00 76.31 93 SER A C 1
ATOM 762 O O . SER A 1 93 ? -6.711 -15.389 -8.020 1.00 76.31 93 SER A O 1
ATOM 764 N N . PRO A 1 94 ? -6.819 -16.241 -10.107 1.00 85.00 94 PRO A N 1
ATOM 765 C CA . PRO A 1 94 ? -5.376 -16.303 -10.310 1.00 85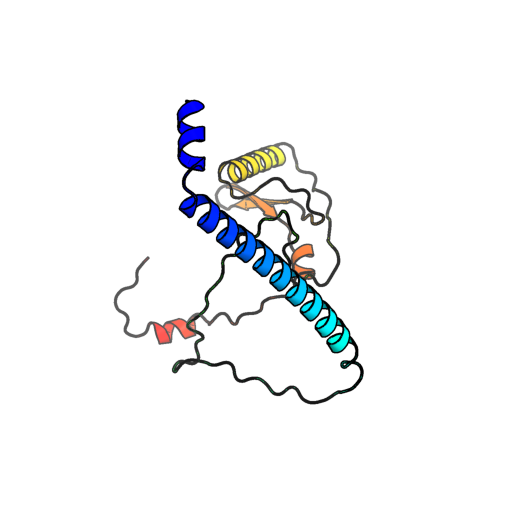.00 94 PRO A CA 1
ATOM 766 C C . PRO A 1 94 ? -4.685 -14.927 -10.220 1.00 85.00 94 PRO A C 1
ATOM 768 O O . PRO A 1 94 ? -5.358 -13.899 -10.381 1.00 85.00 94 PRO A O 1
ATOM 771 N N . PRO A 1 95 ? -3.350 -14.907 -10.029 1.00 87.06 95 PRO A N 1
ATOM 772 C CA . PRO A 1 95 ? -2.552 -13.689 -9.972 1.00 87.06 95 PRO A CA 1
ATOM 773 C C . PRO A 1 95 ? -2.73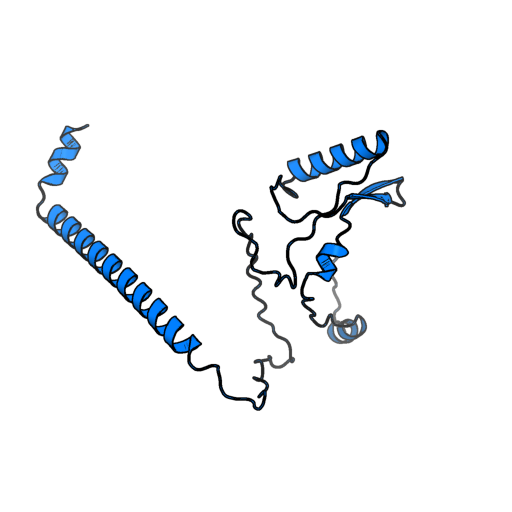6 -12.760 -11.164 1.00 87.06 95 PRO A C 1
ATOM 775 O O . PRO A 1 95 ? -2.798 -13.184 -12.319 1.00 87.06 95 PRO A O 1
ATOM 778 N N . VAL A 1 96 ? -2.790 -11.464 -10.865 1.00 87.81 96 VAL A N 1
ATOM 779 C CA . VAL A 1 96 ? -2.937 -10.409 -11.862 1.00 87.81 96 VAL A CA 1
ATOM 780 C C . VAL A 1 96 ? -1.630 -9.640 -12.008 1.00 87.81 96 VAL A C 1
ATOM 782 O O . VAL A 1 96 ? -1.069 -9.140 -11.034 1.00 87.81 96 VAL A O 1
ATOM 785 N N . TYR A 1 97 ? -1.190 -9.515 -13.259 1.00 90.62 97 TYR A N 1
ATOM 786 C CA . TYR A 1 97 ? 0.008 -8.789 -13.658 1.00 90.62 97 TYR A CA 1
ATOM 787 C C . TYR A 1 97 ? -0.343 -7.553 -14.493 1.00 90.62 97 TYR A C 1
ATOM 789 O O . TYR A 1 97 ? -1.252 -7.574 -15.338 1.00 90.62 97 TYR A O 1
ATOM 797 N N . SER A 1 98 ? 0.407 -6.473 -14.299 1.00 89.19 98 SER A N 1
ATOM 798 C CA . SER A 1 98 ? 0.376 -5.277 -15.138 1.00 89.19 98 SER A CA 1
ATOM 799 C C . SER A 1 98 ? 1.788 -4.845 -15.489 1.00 89.19 98 SER A C 1
ATOM 801 O O . SER A 1 98 ? 2.631 -4.788 -14.605 1.00 89.19 98 SER A O 1
ATOM 803 N N . LYS A 1 99 ? 2.010 -4.440 -16.740 1.00 90.31 99 LYS A N 1
ATOM 804 C CA . LYS A 1 99 ? 3.288 -3.866 -17.162 1.00 90.31 99 LYS A CA 1
ATOM 805 C C . LYS A 1 99 ? 3.570 -2.553 -16.422 1.00 90.31 99 LYS A C 1
ATOM 807 O O . LYS A 1 99 ? 2.677 -1.708 -16.300 1.00 90.31 99 LYS A O 1
ATOM 812 N N . ALA A 1 100 ? 4.823 -2.352 -16.020 1.00 89.81 100 ALA A N 1
ATOM 813 C CA . ALA A 1 100 ? 5.303 -1.072 -15.513 1.00 89.81 100 ALA A CA 1
ATOM 814 C C . ALA A 1 100 ? 5.000 0.075 -16.496 1.00 89.81 100 ALA A C 1
ATOM 816 O O . ALA A 1 100 ? 5.197 -0.039 -17.711 1.00 89.81 100 ALA A O 1
ATOM 817 N N . ARG A 1 101 ? 4.508 1.199 -15.965 1.00 90.81 101 ARG A N 1
ATOM 818 C CA . ARG A 1 101 ? 4.228 2.391 -16.772 1.00 90.81 101 ARG A CA 1
ATOM 819 C C . ARG A 1 101 ? 5.532 3.083 -17.146 1.00 90.81 101 ARG A C 1
ATOM 821 O O . ARG A 1 101 ? 6.453 3.160 -16.337 1.00 90.81 101 ARG A O 1
ATOM 828 N N . GLN A 1 102 ? 5.578 3.623 -18.358 1.00 92.75 102 GLN A N 1
ATOM 829 C CA . GLN A 1 102 ? 6.671 4.500 -18.756 1.00 92.75 102 GLN A CA 1
ATOM 830 C C . GLN A 1 102 ? 6.587 5.801 -17.955 1.00 92.75 102 GLN A C 1
ATOM 832 O O . GLN A 1 102 ? 5.515 6.395 -17.820 1.00 92.75 102 GLN A O 1
ATOM 837 N N . LEU A 1 103 ? 7.724 6.211 -17.404 1.00 91.38 103 LEU A N 1
ATOM 838 C CA . LEU A 1 103 ? 7.882 7.453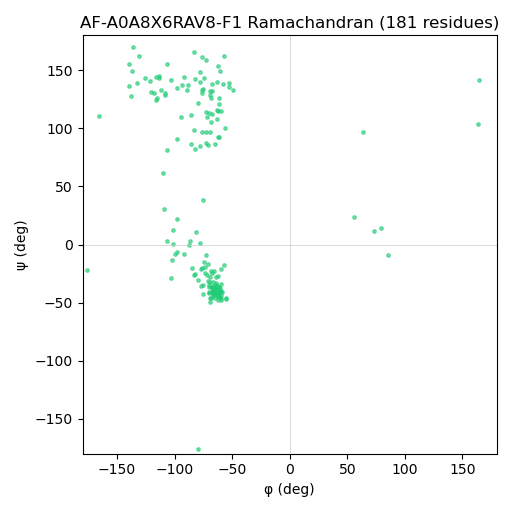 -16.664 1.00 91.38 103 LEU A CA 1
ATOM 839 C C . LEU A 1 103 ? 8.860 8.345 -17.414 1.00 91.38 103 LEU A C 1
ATOM 841 O O . LEU A 1 103 ? 9.840 7.861 -17.974 1.00 91.38 103 LEU A O 1
ATOM 845 N N . ASP A 1 104 ? 8.589 9.645 -17.378 1.00 92.50 104 ASP A N 1
ATOM 846 C CA . ASP A 1 104 ? 9.551 10.656 -17.802 1.00 92.50 104 ASP A CA 1
ATOM 847 C C . ASP A 1 104 ? 10.804 10.619 -16.910 1.00 92.50 104 ASP A C 1
ATOM 849 O O . ASP A 1 104 ? 10.723 10.231 -15.739 1.00 92.50 104 ASP A O 1
ATOM 853 N N . SER A 1 105 ? 11.951 11.049 -17.431 1.00 93.94 105 SER A N 1
ATOM 854 C CA . SER A 1 105 ? 13.259 10.903 -16.779 1.00 93.94 105 SER A CA 1
ATOM 855 C C . SER A 1 105 ? 13.283 11.499 -15.368 1.00 93.94 105 SER A C 1
ATOM 857 O O . SER A 1 105 ? 13.671 10.824 -14.415 1.00 93.94 105 SER A O 1
ATOM 859 N N . LYS A 1 106 ? 12.748 12.717 -15.197 1.00 91.25 106 LYS A N 1
ATOM 860 C CA . LYS A 1 106 ? 12.667 13.390 -13.885 1.00 91.25 106 LYS A CA 1
ATOM 861 C C . LYS A 1 106 ? 11.791 12.622 -12.894 1.00 91.25 106 LYS A C 1
ATOM 863 O O . LYS A 1 106 ? 12.123 12.468 -11.723 1.00 91.25 106 LYS A O 1
ATOM 868 N N . LYS A 1 107 ? 10.654 12.113 -13.372 1.00 91.06 107 LYS A N 1
ATOM 869 C CA . LYS A 1 107 ? 9.710 11.327 -12.566 1.00 91.06 107 LYS A CA 1
ATOM 870 C C . LYS A 1 107 ? 10.305 9.982 -12.152 1.00 91.06 107 LYS A C 1
ATOM 872 O O . LYS A 1 107 ? 10.056 9.520 -11.041 1.00 91.06 107 LYS A O 1
ATOM 877 N N . LE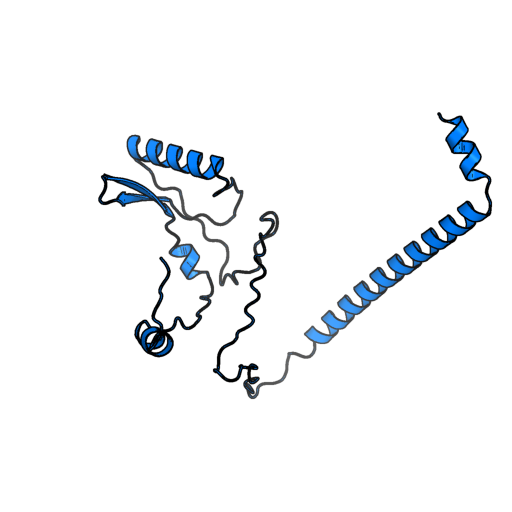U A 1 108 ? 11.087 9.366 -13.034 1.00 92.81 108 LEU A N 1
ATOM 878 C CA . LEU A 1 108 ? 11.783 8.115 -12.767 1.00 92.81 108 LEU A CA 1
ATOM 879 C C . LEU A 1 108 ? 12.853 8.283 -11.683 1.00 92.81 108 LEU A C 1
ATOM 881 O O . LEU A 1 108 ? 12.953 7.430 -10.805 1.00 92.81 108 LEU A O 1
ATOM 885 N N . GLU A 1 109 ? 13.630 9.367 -11.723 1.00 93.38 109 GLU A N 1
ATOM 886 C CA . GLU A 1 109 ? 14.626 9.680 -10.689 1.00 93.38 109 GLU A CA 1
ATOM 887 C C . GLU A 1 109 ? 13.981 9.844 -9.314 1.00 93.38 109 GLU A C 1
ATOM 889 O O . GLU A 1 109 ? 14.408 9.192 -8.362 1.00 93.38 109 GLU A O 1
ATOM 894 N N . ILE A 1 110 ? 12.898 10.623 -9.228 1.00 92.50 110 ILE A N 1
ATOM 895 C CA . ILE A 1 110 ? 12.147 10.810 -7.979 1.00 92.50 110 ILE A CA 1
ATOM 896 C C . ILE A 1 110 ? 11.604 9.473 -7.463 1.00 92.50 110 ILE A C 1
ATOM 898 O O . ILE A 1 110 ? 11.767 9.144 -6.291 1.00 92.50 110 ILE A O 1
ATOM 902 N N . ALA A 1 111 ? 11.001 8.662 -8.339 1.00 93.00 111 ALA A N 1
ATOM 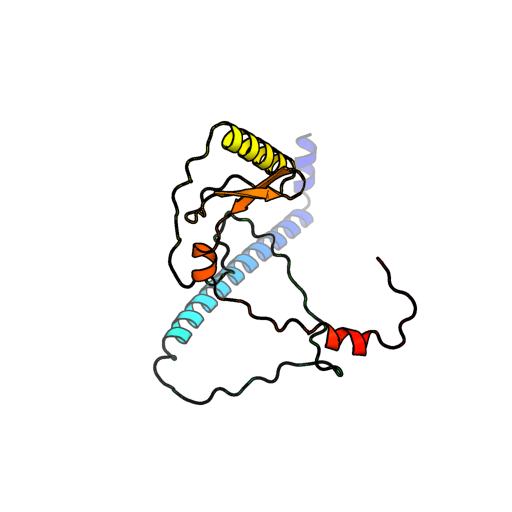903 C CA . ALA A 1 111 ? 10.496 7.349 -7.952 1.00 93.00 111 ALA A CA 1
ATOM 904 C C . ALA A 1 111 ? 11.616 6.446 -7.406 1.00 93.00 111 ALA A C 1
ATOM 906 O O . ALA A 1 111 ? 11.432 5.798 -6.380 1.00 93.00 111 ALA A O 1
ATOM 907 N N . LYS A 1 112 ? 12.786 6.420 -8.057 1.00 93.31 112 LYS A N 1
ATOM 908 C CA . LYS A 1 112 ? 13.946 5.635 -7.607 1.00 93.31 112 LYS A CA 1
ATOM 909 C C . LYS A 1 112 ? 14.465 6.089 -6.244 1.00 93.31 112 LYS A C 1
ATOM 911 O O . LYS A 1 112 ? 14.793 5.235 -5.426 1.00 93.31 112 LYS A O 1
ATOM 916 N N . GLN A 1 113 ? 14.541 7.398 -6.004 1.00 94.50 113 GLN A N 1
ATOM 917 C CA . GLN A 1 113 ? 14.965 7.946 -4.713 1.00 94.50 113 GLN A CA 1
ATOM 918 C C . GLN A 1 113 ? 14.014 7.523 -3.592 1.00 94.50 113 GLN A C 1
ATOM 920 O O . GLN A 1 113 ? 14.473 7.035 -2.562 1.00 94.50 113 GLN A O 1
ATOM 925 N N . GLU A 1 114 ? 12.704 7.613 -3.821 1.00 92.94 114 GLU A N 1
ATOM 926 C CA . GLU A 1 114 ? 11.717 7.197 -2.824 1.00 92.94 114 GLU A CA 1
ATOM 927 C C . GLU A 1 114 ? 11.762 5.681 -2.570 1.00 92.94 114 GLU A C 1
ATOM 929 O O . GLU A 1 114 ? 11.708 5.236 -1.427 1.00 92.94 114 GLU A O 1
ATOM 934 N N . PHE A 1 115 ? 11.914 4.859 -3.615 1.00 92.56 115 PHE A N 1
ATOM 935 C CA . PHE A 1 115 ? 12.082 3.412 -3.438 1.00 92.56 115 PHE A CA 1
ATOM 936 C C . PHE A 1 115 ? 13.348 3.061 -2.665 1.00 92.56 115 PHE A C 1
ATOM 938 O O . PHE A 1 115 ? 13.313 2.147 -1.846 1.00 92.56 115 PHE A O 1
ATOM 945 N N . LYS A 1 116 ? 14.446 3.785 -2.894 1.00 95.62 116 LYS A N 1
ATOM 946 C CA . LYS A 1 116 ? 15.670 3.615 -2.113 1.00 95.62 116 LYS A CA 1
ATOM 947 C C . LYS A 1 116 ? 15.423 3.950 -0.643 1.00 95.62 116 LYS A C 1
ATOM 949 O O . LYS A 1 116 ? 15.734 3.132 0.207 1.00 95.62 116 LYS A O 1
ATOM 954 N N . PHE A 1 117 ? 14.780 5.081 -0.357 1.00 94.88 117 PHE A N 1
ATOM 955 C CA . PHE A 1 117 ? 14.389 5.438 1.006 1.00 94.88 117 PHE A CA 1
ATOM 956 C C . PHE A 1 117 ? 13.529 4.345 1.660 1.00 94.88 117 PHE A C 1
ATOM 958 O O . PHE A 1 117 ? 13.811 3.926 2.777 1.00 94.88 117 PHE A O 1
ATOM 965 N N . MET A 1 118 ? 12.512 3.831 0.963 1.00 92.62 118 MET A N 1
ATOM 966 C CA . MET A 1 118 ? 11.663 2.758 1.488 1.00 92.62 118 MET A CA 1
ATOM 967 C C . MET A 1 118 ? 12.427 1.446 1.730 1.00 92.62 118 MET A C 1
ATOM 969 O O . MET A 1 118 ? 12.091 0.730 2.670 1.00 92.62 118 MET A O 1
ATOM 973 N N . LEU A 1 119 ? 13.421 1.120 0.896 1.00 93.25 119 LEU A N 1
ATOM 974 C CA . LEU A 1 119 ? 14.303 -0.037 1.095 1.00 93.25 119 LEU A CA 1
ATOM 975 C C . LEU A 1 119 ? 15.211 0.161 2.311 1.00 93.25 119 LEU A C 1
ATOM 977 O O . LEU A 1 119 ? 15.308 -0.734 3.138 1.00 93.25 119 LEU A O 1
ATOM 981 N N . ASP A 1 120 ? 15.823 1.339 2.435 1.00 96.56 120 ASP A N 1
ATOM 982 C CA . ASP A 1 120 ? 16.742 1.675 3.528 1.00 96.56 120 ASP A CA 1
ATOM 983 C C . ASP A 1 120 ? 16.026 1.721 4.896 1.00 96.56 120 ASP A C 1
ATOM 985 O O . ASP A 1 120 ? 16.662 1.555 5.932 1.00 96.56 120 ASP A O 1
ATOM 989 N N . ASN A 1 121 ? 14.702 1.929 4.905 1.00 95.25 121 ASN A N 1
ATOM 990 C CA . ASN A 1 121 ? 13.856 1.944 6.106 1.00 95.25 121 ASN A CA 1
ATOM 991 C C . ASN A 1 121 ? 13.067 0.637 6.322 1.00 95.25 121 ASN A C 1
ATOM 993 O O . ASN A 1 121 ? 12.122 0.627 7.111 1.00 95.25 121 ASN A O 1
ATOM 997 N N . ASP A 1 122 ? 13.385 -0.439 5.595 1.00 92.50 122 ASP A N 1
ATOM 998 C CA . ASP A 1 122 ? 12.712 -1.746 5.694 1.00 92.50 122 ASP A CA 1
ATOM 999 C C . ASP A 1 122 ? 11.179 -1.706 5.486 1.00 92.50 122 ASP A C 1
ATOM 1001 O O . ASP A 1 122 ? 10.442 -2.598 5.914 1.00 92.50 122 ASP A O 1
ATOM 1005 N N . ILE A 1 123 ? 10.667 -0.687 4.785 1.00 90.88 123 ILE A N 1
ATOM 1006 C CA . ILE A 1 123 ? 9.239 -0.556 4.449 1.00 90.88 123 ILE A CA 1
ATOM 1007 C C . ILE A 1 123 ? 8.871 -1.530 3.323 1.00 90.88 123 ILE A C 1
ATOM 1009 O O . ILE A 1 123 ? 7.762 -2.070 3.284 1.00 90.88 123 ILE A O 1
ATOM 1013 N N . ILE A 1 124 ? 9.798 -1.757 2.389 1.00 91.38 124 ILE A N 1
ATOM 1014 C CA . ILE A 1 124 ? 9.624 -2.662 1.250 1.00 91.38 124 ILE A CA 1
ATOM 1015 C C . ILE A 1 124 ? 10.817 -3.605 1.111 1.00 91.38 124 ILE A C 1
ATOM 1017 O O . ILE A 1 124 ? 11.909 -3.333 1.596 1.00 91.38 124 ILE A O 1
ATOM 1021 N N . ARG A 1 125 ? 10.622 -4.694 0.361 1.00 93.50 125 ARG A N 1
ATOM 1022 C CA . ARG A 1 125 ? 11.692 -5.620 -0.021 1.00 93.50 125 ARG A CA 1
ATOM 1023 C C . ARG A 1 125 ? 11.569 -6.031 -1.488 1.00 93.50 125 ARG A C 1
ATOM 1025 O O . ARG A 1 125 ? 10.441 -6.142 -1.982 1.00 93.50 125 ARG A O 1
ATOM 1032 N N . PRO A 1 126 ? 12.679 -6.321 -2.188 1.00 90.50 126 PRO A N 1
ATOM 1033 C CA . PRO A 1 126 ? 12.617 -6.959 -3.495 1.00 90.50 126 PRO A CA 1
ATOM 1034 C C . PRO A 1 126 ? 11.874 -8.296 -3.397 1.00 90.50 126 PRO A C 1
ATOM 1036 O O . PRO A 1 126 ? 12.074 -9.066 -2.458 1.00 90.50 126 PRO A O 1
ATOM 1039 N N . SER A 1 127 ? 11.009 -8.584 -4.366 1.00 88.50 127 SER A N 1
ATOM 1040 C CA . SER A 1 127 ? 10.239 -9.828 -4.401 1.00 88.50 127 SER A CA 1
ATOM 1041 C C . SER A 1 127 ? 10.142 -10.380 -5.820 1.00 88.50 127 SER A C 1
ATOM 1043 O O . SER A 1 127 ? 10.262 -9.642 -6.796 1.00 88.50 127 SER A O 1
ATOM 1045 N N . LYS A 1 128 ? 9.929 -11.694 -5.931 1.00 88.25 128 LYS A N 1
ATOM 1046 C CA . LYS A 1 128 ? 9.624 -12.395 -7.188 1.00 88.25 128 LYS A CA 1
ATOM 1047 C C . LYS A 1 128 ? 8.169 -12.870 -7.157 1.00 88.25 128 LYS A C 1
ATOM 1049 O O . LYS A 1 128 ? 7.899 -14.066 -7.125 1.00 88.25 128 LYS A O 1
ATOM 1054 N N . SER A 1 129 ? 7.246 -11.917 -7.050 1.00 85.56 129 SER A N 1
ATOM 1055 C CA . SER A 1 129 ? 5.810 -12.190 -6.942 1.00 85.56 129 SER A CA 1
ATOM 1056 C C . SER A 1 129 ? 5.183 -12.445 -8.320 1.00 85.56 129 SER A C 1
ATOM 1058 O O . SER A 1 129 ? 5.533 -11.747 -9.270 1.00 85.56 129 SER A O 1
ATOM 1060 N N . PRO A 1 130 ? 4.216 -13.375 -8.446 1.00 86.81 130 PRO A N 1
ATOM 1061 C CA . PRO A 1 130 ? 3.386 -13.487 -9.647 1.00 86.81 130 PRO A CA 1
ATOM 1062 C C . PRO A 1 130 ? 2.361 -12.339 -9.773 1.00 86.81 130 PRO A C 1
ATOM 1064 O O . PRO A 1 130 ? 1.704 -12.210 -10.805 1.00 86.81 130 PRO A O 1
ATOM 1067 N N . TRP A 1 131 ? 2.210 -11.514 -8.731 1.00 88.81 131 TRP A N 1
ATOM 1068 C CA . TRP A 1 131 ? 1.351 -10.330 -8.713 1.00 88.81 131 TRP A CA 1
ATOM 1069 C C . TRP A 1 131 ? 2.160 -9.063 -8.983 1.00 88.81 131 TRP A C 1
ATOM 1071 O O . TRP A 1 131 ? 3.179 -8.834 -8.331 1.00 88.81 131 TRP A O 1
ATOM 1081 N N . GLU A 1 132 ? 1.652 -8.194 -9.857 1.00 91.81 132 GLU A N 1
ATOM 1082 C CA . GLU A 1 132 ? 2.239 -6.876 -10.115 1.00 91.81 132 GLU A CA 1
ATOM 1083 C C . GLU A 1 132 ? 1.142 -5.819 -10.268 1.00 91.81 132 GLU A C 1
ATOM 1085 O O . GLU A 1 132 ? 0.132 -6.039 -10.940 1.00 91.81 132 GLU A O 1
ATOM 1090 N N . SER A 1 133 ? 1.346 -4.657 -9.646 1.00 92.62 133 SER A N 1
ATOM 1091 C CA . SER A 1 133 ? 0.492 -3.475 -9.799 1.00 92.62 133 SER A CA 1
ATOM 1092 C C . SER A 1 133 ? 1.329 -2.304 -10.319 1.00 92.62 133 SER A C 1
ATOM 1094 O O . SER A 1 133 ? 2.470 -2.138 -9.883 1.00 92.62 133 SER A O 1
ATOM 1096 N N . PRO A 1 134 ? 0.804 -1.474 -11.237 1.00 93.62 134 PRO A N 1
ATOM 1097 C CA . PRO A 1 134 ? 1.606 -0.450 -11.877 1.00 93.62 134 PRO A CA 1
ATOM 1098 C C . PRO A 1 134 ? 1.796 0.751 -10.949 1.00 93.62 134 PRO A C 1
ATOM 1100 O O . PRO A 1 134 ? 0.906 1.111 -10.175 1.00 93.62 134 PRO A O 1
ATOM 1103 N N . LEU A 1 135 ? 2.941 1.420 -11.084 1.00 93.38 135 LEU A N 1
ATOM 1104 C CA . LEU A 1 135 ? 3.243 2.637 -10.340 1.00 93.38 135 LEU A CA 1
ATOM 1105 C C . LEU A 1 135 ? 2.534 3.859 -10.933 1.00 93.38 135 LEU A C 1
ATOM 1107 O O . LEU A 1 135 ? 2.499 4.057 -12.150 1.00 93.38 135 LEU A O 1
ATOM 1111 N N . HIS A 1 136 ? 2.032 4.715 -10.056 1.00 91.38 136 HIS A N 1
ATOM 1112 C CA . HIS A 1 136 ? 1.500 6.031 -10.361 1.00 91.38 136 HIS A CA 1
ATOM 1113 C C . HIS A 1 136 ? 2.204 7.086 -9.500 1.00 91.38 136 HIS A C 1
ATOM 1115 O O . HIS A 1 136 ? 2.531 6.828 -8.348 1.00 91.38 136 HIS A O 1
ATOM 1121 N N . LEU A 1 137 ? 2.449 8.274 -10.049 1.00 92.31 137 LEU A N 1
ATOM 1122 C CA . LEU A 1 137 ? 3.076 9.378 -9.320 1.00 92.31 137 LEU A CA 1
ATOM 1123 C C . LEU A 1 137 ? 2.077 10.518 -9.195 1.00 92.31 137 LEU A C 1
ATOM 1125 O O . LEU A 1 137 ? 1.538 10.974 -10.204 1.00 92.31 137 LEU A O 1
ATOM 1129 N N . VAL A 1 138 ? 1.845 10.966 -7.964 1.00 91.81 138 VAL A N 1
ATOM 1130 C CA . VAL A 1 138 ? 0.863 12.008 -7.654 1.00 91.81 138 VAL A CA 1
ATOM 1131 C C . VAL A 1 138 ? 1.555 13.183 -6.989 1.00 91.81 138 VAL A C 1
ATOM 1133 O O . VAL A 1 138 ? 2.291 13.009 -6.018 1.00 91.81 138 VAL A O 1
ATOM 1136 N N . ASN A 1 139 ? 1.268 14.385 -7.477 1.00 92.25 139 ASN A N 1
ATOM 1137 C CA . ASN A 1 139 ? 1.762 15.614 -6.872 1.00 92.25 139 ASN A CA 1
ATOM 1138 C C . ASN A 1 139 ? 0.978 15.910 -5.586 1.00 92.25 139 ASN A C 1
ATOM 1140 O O . ASN A 1 139 ? -0.254 15.829 -5.542 1.00 92.25 139 ASN A O 1
ATOM 1144 N N . LYS A 1 140 ? 1.692 16.249 -4.520 1.00 92.38 140 LYS A N 1
ATOM 1145 C CA . LYS A 1 140 ? 1.135 16.818 -3.296 1.00 92.38 140 LYS A CA 1
ATOM 1146 C C . LYS A 1 140 ? 0.958 18.330 -3.457 1.00 92.38 140 LYS A C 1
ATOM 1148 O O . LYS A 1 140 ? 1.506 18.953 -4.362 1.00 92.38 140 LYS A O 1
ATOM 1153 N N . LYS A 1 141 ? 0.186 18.919 -2.538 1.00 94.12 141 LYS A N 1
ATOM 1154 C CA . LYS A 1 141 ? -0.023 20.374 -2.467 1.00 94.12 141 LYS A CA 1
ATOM 1155 C C . LYS A 1 141 ? 1.266 21.142 -2.154 1.00 94.12 141 LYS A C 1
ATOM 1157 O O . LYS A 1 141 ? 1.397 22.281 -2.571 1.00 94.12 141 LYS A O 1
ATOM 1162 N N . ASP A 1 142 ? 2.197 20.507 -1.447 1.00 92.38 142 ASP A N 1
ATOM 1163 C CA . ASP A 1 142 ? 3.518 21.051 -1.104 1.00 92.38 142 ASP A CA 1
ATOM 1164 C C . ASP A 1 142 ? 4.526 21.003 -2.274 1.00 92.38 142 ASP A C 1
ATOM 1166 O O . ASP A 1 142 ? 5.675 21.398 -2.111 1.00 92.38 142 ASP A O 1
ATOM 1170 N N . GLY A 1 143 ? 4.117 20.512 -3.451 1.00 87.94 143 GLY A N 1
ATOM 1171 C CA . GLY A 1 143 ? 4.976 20.371 -4.630 1.00 87.94 143 GLY A CA 1
ATOM 1172 C C . GLY A 1 143 ? 5.796 19.079 -4.672 1.00 87.94 143 GLY A C 1
ATOM 1173 O O . GLY A 1 143 ? 6.361 18.760 -5.718 1.00 87.94 143 GLY A O 1
ATOM 1174 N N . SER A 1 144 ? 5.825 18.290 -3.593 1.00 87.81 144 SER A N 1
ATOM 1175 C CA . SER A 1 144 ? 6.475 16.977 -3.593 1.00 87.81 144 SER A CA 1
ATOM 1176 C C . SER A 1 144 ? 5.662 15.943 -4.381 1.00 87.81 144 SER A C 1
ATOM 1178 O O . SER A 1 144 ? 4.453 16.082 -4.584 1.00 87.81 144 SER A O 1
ATOM 1180 N N . VAL A 1 145 ? 6.312 14.871 -4.834 1.00 89.44 145 VAL A N 1
ATOM 1181 C CA . VAL A 1 145 ? 5.663 13.778 -5.572 1.00 89.44 145 VAL A CA 1
ATOM 1182 C C . VAL A 1 145 ? 5.668 12.529 -4.704 1.00 89.44 145 VAL A C 1
ATOM 1184 O O . VAL A 1 145 ? 6.699 12.177 -4.143 1.00 89.44 145 VAL A O 1
ATOM 1187 N N . ARG A 1 146 ? 4.528 11.838 -4.605 1.00 89.62 146 ARG A N 1
ATOM 1188 C CA . ARG A 1 146 ? 4.433 10.536 -3.928 1.00 89.62 146 ARG A CA 1
ATOM 1189 C C . ARG A 1 146 ? 4.241 9.400 -4.939 1.00 89.62 146 ARG A C 1
ATOM 1191 O O . ARG A 1 146 ? 3.341 9.506 -5.782 1.00 89.62 146 ARG A O 1
ATOM 1198 N N . PRO A 1 147 ? 5.025 8.310 -4.869 1.00 91.00 147 PRO A N 1
ATOM 1199 C CA . PRO A 1 147 ? 4.686 7.073 -5.556 1.00 91.00 147 PRO A CA 1
ATOM 1200 C C . PRO A 1 147 ? 3.439 6.444 -4.926 1.00 91.00 147 PRO A C 1
ATOM 1202 O O . PRO A 1 147 ? 3.259 6.433 -3.712 1.00 91.00 147 PRO A O 1
ATOM 1205 N N . CYS A 1 148 ? 2.546 5.934 -5.762 1.00 91.88 148 CYS A N 1
ATOM 1206 C CA . CYS A 1 148 ? 1.292 5.290 -5.391 1.00 91.88 148 CYS A CA 1
ATOM 1207 C C . CYS A 1 148 ? 1.106 4.047 -6.269 1.00 91.88 148 CYS A C 1
ATOM 1209 O O . CYS A 1 148 ? 1.170 4.144 -7.493 1.00 91.88 148 CYS A O 1
ATOM 1211 N N . GLY A 1 149 ? 0.861 2.880 -5.675 1.00 92.31 149 GLY A N 1
ATOM 1212 C CA . GLY A 1 149 ? 0.500 1.679 -6.436 1.00 92.31 149 GLY A CA 1
ATOM 1213 C C . GLY A 1 149 ? -0.956 1.734 -6.910 1.00 92.31 149 GLY A C 1
ATOM 1214 O O . GLY A 1 149 ? -1.851 2.046 -6.124 1.00 92.31 149 GLY A O 1
ATOM 1215 N N . ASP A 1 150 ? -1.221 1.418 -8.181 1.00 93.00 150 ASP A N 1
ATOM 1216 C CA . ASP A 1 150 ? -2.588 1.243 -8.697 1.00 93.00 150 ASP A CA 1
ATOM 1217 C C . ASP A 1 150 ? -3.099 -0.171 -8.375 1.00 93.00 150 ASP A C 1
ATOM 1219 O O . ASP A 1 150 ? -3.064 -1.085 -9.200 1.00 93.00 150 ASP A O 1
ATOM 1223 N N . TYR A 1 151 ? -3.589 -0.346 -7.147 1.00 92.75 151 TYR A N 1
ATOM 1224 C CA . TYR A 1 151 ? -4.086 -1.627 -6.640 1.00 92.75 151 TYR A CA 1
ATOM 1225 C C . TYR A 1 151 ? -5.520 -1.957 -7.063 1.00 92.75 151 TYR A C 1
ATOM 1227 O O . TYR A 1 151 ? -6.093 -2.911 -6.555 1.00 92.75 151 TYR A O 1
ATOM 1235 N N . ARG A 1 152 ? -6.147 -1.226 -7.992 1.00 92.25 152 ARG A N 1
ATOM 1236 C CA . ARG A 1 152 ? -7.562 -1.475 -8.342 1.00 92.25 152 ARG A CA 1
ATOM 1237 C C . ARG A 1 152 ? -7.806 -2.898 -8.848 1.00 92.25 152 ARG A C 1
ATOM 1239 O O . ARG A 1 152 ? -8.802 -3.509 -8.483 1.00 92.25 152 ARG A O 1
ATOM 1246 N N . ARG A 1 153 ? -6.886 -3.423 -9.668 1.00 91.12 153 ARG A N 1
ATOM 1247 C CA . ARG A 1 153 ? -6.955 -4.803 -10.184 1.00 91.12 153 ARG A CA 1
ATOM 1248 C C . ARG A 1 153 ? -6.688 -5.841 -9.100 1.00 91.12 153 ARG A C 1
ATOM 1250 O O . ARG A 1 153 ? -7.239 -6.927 -9.177 1.00 91.12 153 ARG A O 1
ATOM 1257 N N . LEU A 1 154 ? -5.854 -5.513 -8.115 1.00 89.56 154 LEU A N 1
ATOM 1258 C CA . LEU A 1 154 ? -5.622 -6.370 -6.956 1.00 89.56 154 LEU A CA 1
ATOM 1259 C C . LEU A 1 154 ? -6.879 -6.401 -6.077 1.00 89.56 154 LEU A C 1
ATOM 1261 O O . LEU A 1 154 ? -7.401 -7.470 -5.790 1.00 89.56 154 LEU A O 1
ATOM 1265 N N . ASN A 1 155 ? -7.422 -5.225 -5.757 1.00 89.56 155 ASN A N 1
ATOM 1266 C CA . ASN A 1 155 ? -8.604 -5.047 -4.918 1.00 89.56 155 ASN A CA 1
ATOM 1267 C C . ASN A 1 155 ? -9.870 -5.690 -5.503 1.00 89.56 155 ASN A C 1
ATOM 1269 O O . ASN A 1 155 ? -10.767 -6.052 -4.753 1.00 89.56 1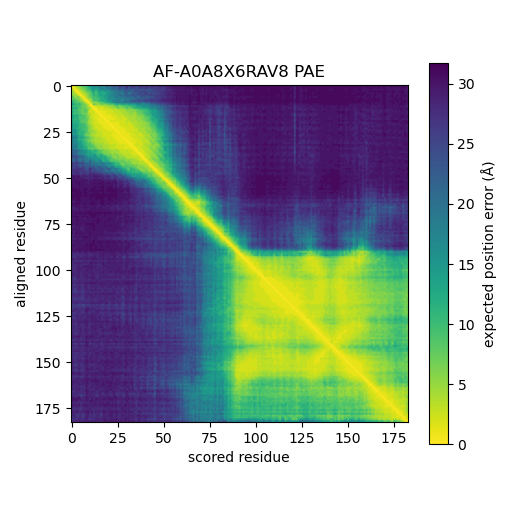55 ASN A O 1
ATOM 1273 N N . SER A 1 156 ? -9.973 -5.834 -6.829 1.00 89.12 156 SER A N 1
ATOM 1274 C CA . SER A 1 156 ? -11.092 -6.563 -7.441 1.00 89.12 156 SER A CA 1
ATOM 1275 C C . SER A 1 156 ? -10.988 -8.080 -7.270 1.00 89.12 156 SER A C 1
ATOM 1277 O O . SER A 1 156 ? -11.989 -8.765 -7.440 1.00 89.12 156 SER A O 1
ATOM 1279 N N . GLN A 1 157 ? -9.791 -8.601 -6.981 1.00 86.75 157 GLN A N 1
ATOM 1280 C CA . GLN A 1 157 ? -9.553 -10.030 -6.750 1.00 86.75 157 GLN A CA 1
ATOM 1281 C C . GLN A 1 157 ? -9.478 -10.395 -5.270 1.00 86.75 157 GLN A C 1
ATOM 1283 O O . GLN A 1 157 ? -9.439 -11.581 -4.945 1.00 86.75 157 GLN A O 1
ATOM 1288 N N . THR A 1 158 ? -9.460 -9.414 -4.369 1.00 84.94 158 THR A N 1
ATOM 1289 C CA . THR A 1 158 ? -9.475 -9.655 -2.928 1.00 84.94 158 THR A CA 1
ATOM 1290 C C . THR A 1 158 ? -10.908 -9.751 -2.416 1.00 84.94 158 THR A C 1
ATOM 1292 O O . THR A 1 158 ? -11.779 -8.952 -2.768 1.00 84.94 158 THR A O 1
ATOM 1295 N N . ILE A 1 159 ? -11.171 -10.718 -1.536 1.00 82.88 159 ILE A N 1
ATOM 1296 C CA . ILE A 1 159 ? -12.417 -10.725 -0.769 1.00 82.88 159 ILE A CA 1
ATOM 1297 C C . ILE A 1 159 ? -12.391 -9.552 0.216 1.00 82.88 159 ILE A C 1
ATOM 1299 O O . ILE A 1 159 ? -11.459 -9.397 1.002 1.00 82.88 159 ILE A O 1
ATOM 1303 N N . LEU A 1 160 ? -13.429 -8.714 0.163 1.00 81.88 160 LEU A N 1
ATOM 1304 C CA . LEU A 1 160 ? -13.573 -7.573 1.063 1.00 81.88 160 LEU A CA 1
ATOM 1305 C C . LEU A 1 160 ? -13.873 -8.051 2.489 1.00 81.88 160 LEU A C 1
ATOM 1307 O O . LEU A 1 160 ? -14.977 -8.533 2.763 1.00 81.88 160 LEU A O 1
ATOM 1311 N N . ASP A 1 161 ? -12.931 -7.835 3.403 1.00 82.94 161 ASP A N 1
ATOM 1312 C CA . ASP A 1 161 ? -13.148 -8.014 4.839 1.00 82.94 161 ASP A CA 1
ATOM 1313 C C . ASP A 1 161 ? -13.918 -6.811 5.411 1.00 82.94 161 ASP A C 1
ATOM 1315 O O . ASP A 1 161 ? -13.357 -5.806 5.851 1.00 82.94 161 ASP A O 1
ATOM 1319 N N . ARG A 1 162 ? -15.250 -6.863 5.296 1.00 82.25 162 ARG A N 1
ATOM 1320 C CA . ARG A 1 162 ? -16.137 -5.772 5.721 1.00 82.25 162 ARG A CA 1
ATOM 1321 C C . ARG A 1 162 ? -16.425 -5.860 7.216 1.00 82.25 162 ARG A C 1
ATOM 1323 O O . ARG A 1 162 ? -17.346 -6.565 7.631 1.00 82.25 162 ARG A O 1
ATOM 1330 N N . TYR A 1 163 ? -15.700 -5.070 8.002 1.00 86.62 163 TYR A N 1
ATOM 1331 C CA . TYR A 1 163 ? -16.045 -4.775 9.391 1.00 86.62 163 TYR A CA 1
ATOM 1332 C C . TYR A 1 163 ? -16.862 -3.472 9.485 1.00 86.62 163 TYR A C 1
ATOM 1334 O O . TYR A 1 163 ? -16.533 -2.504 8.793 1.00 86.62 163 TYR A O 1
ATOM 1342 N N . PRO A 1 164 ? -17.931 -3.408 10.302 1.00 87.50 164 PRO A N 1
ATOM 1343 C CA . PRO A 1 164 ? -18.673 -2.168 10.496 1.00 87.50 164 PRO A CA 1
ATOM 1344 C C . PRO A 1 164 ? -17.801 -1.146 11.233 1.00 87.50 164 PRO A C 1
ATOM 1346 O O . PRO A 1 164 ? -17.477 -1.324 12.406 1.00 87.50 164 PRO A O 1
ATOM 1349 N N . ILE A 1 165 ? -17.425 -0.069 10.545 1.00 89.06 165 ILE A N 1
ATOM 1350 C CA . ILE A 1 165 ? -16.779 1.080 11.183 1.00 89.06 165 ILE A CA 1
ATOM 1351 C C . ILE A 1 165 ? -17.892 1.911 11.844 1.00 89.06 165 ILE A C 1
ATOM 1353 O O . ILE A 1 165 ? -18.832 2.296 11.140 1.00 89.06 165 ILE A O 1
ATOM 1357 N N . PRO A 1 166 ? -17.837 2.150 13.168 1.00 90.38 166 PRO A N 1
ATOM 1358 C CA . PRO A 1 166 ? -18.816 2.990 13.857 1.00 90.38 166 PRO A CA 1
ATOM 1359 C C . PRO A 1 166 ? -18.806 4.408 13.288 1.00 90.38 166 PRO A C 1
ATOM 1361 O O . PRO A 1 166 ? -17.778 4.899 12.808 1.00 90.38 166 PRO A O 1
ATOM 1364 N N . ARG A 1 167 ? -19.961 5.070 13.324 1.00 91.38 167 ARG A N 1
ATOM 1365 C CA . ARG A 1 167 ? -20.077 6.440 12.834 1.00 91.38 167 ARG A CA 1
ATOM 1366 C C . ARG A 1 167 ? -19.486 7.420 13.837 1.00 91.38 167 ARG A C 1
ATOM 1368 O O . ARG A 1 167 ? -19.337 7.120 15.020 1.00 91.38 167 ARG A O 1
ATOM 1375 N N . VAL A 1 168 ? -19.172 8.623 13.363 1.00 92.56 168 VAL A N 1
ATOM 1376 C CA . VAL A 1 168 ? -18.626 9.688 14.216 1.00 92.56 168 VAL A CA 1
ATOM 1377 C C . VAL A 1 168 ? -19.605 10.045 15.344 1.00 92.56 168 VAL A C 1
ATOM 1379 O O . VAL A 1 168 ? -19.181 10.316 16.467 1.00 92.56 168 VAL A O 1
ATOM 1382 N N . GLU A 1 169 ? -20.911 9.977 15.091 1.00 93.50 169 GLU A N 1
ATOM 1383 C CA . GLU A 1 169 ? -21.963 10.241 16.079 1.00 93.50 169 GLU A CA 1
ATO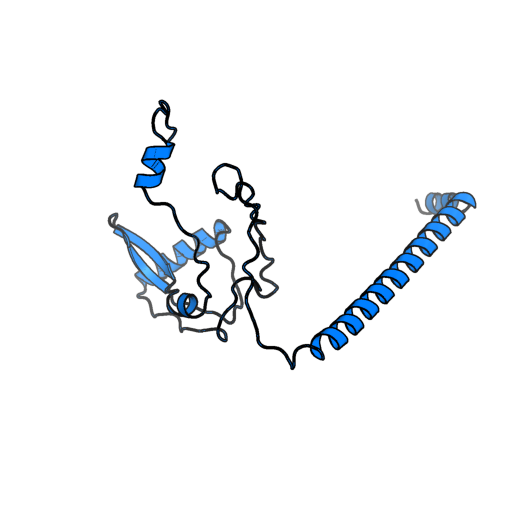M 1384 C C . GLU A 1 169 ? -21.978 9.198 17.205 1.00 93.50 169 GLU A C 1
ATOM 1386 O O . GLU A 1 169 ? -22.174 9.550 18.368 1.00 93.50 169 GLU A O 1
ATOM 1391 N N . ASP A 1 170 ? -21.686 7.932 16.891 1.00 90.31 170 ASP A N 1
ATOM 1392 C CA . ASP A 1 170 ? -21.621 6.860 17.890 1.00 90.31 170 ASP A CA 1
ATOM 1393 C C . ASP A 1 170 ? -20.536 7.167 18.938 1.00 90.31 170 ASP A C 1
ATOM 1395 O O . ASP A 1 170 ? -20.731 6.961 20.138 1.00 90.31 170 ASP A O 1
ATOM 1399 N N . PHE A 1 171 ? -19.413 7.755 18.508 1.00 90.44 171 PHE A N 1
ATOM 1400 C CA . PHE A 1 171 ? -18.349 8.186 19.414 1.00 90.44 171 PHE A CA 1
ATOM 1401 C C . PHE A 1 171 ? -18.753 9.372 20.297 1.00 90.44 171 PHE A C 1
ATOM 1403 O O . PHE A 1 171 ? -18.319 9.432 21.444 1.00 90.44 171 PHE A O 1
ATOM 1410 N N . HIS A 1 172 ? -19.611 10.286 19.831 1.00 89.75 172 HIS A N 1
ATOM 1411 C CA . HIS A 1 172 ? -20.055 11.428 20.645 1.00 89.75 172 HIS A CA 1
ATOM 1412 C C . HIS A 1 172 ? -20.826 10.976 21.888 1.00 89.75 172 HIS A C 1
ATOM 1414 O O . HIS A 1 172 ? -20.644 11.529 22.973 1.00 89.75 172 HIS A O 1
ATOM 1420 N N . HIS A 1 173 ? -21.651 9.937 21.754 1.00 88.81 173 HIS A N 1
ATOM 1421 C CA . HIS A 1 173 ? -22.355 9.349 22.890 1.00 88.81 173 HIS A CA 1
ATOM 1422 C C . HIS A 1 173 ? -21.395 8.681 23.878 1.00 88.81 173 HIS A C 1
ATOM 1424 O O . HIS A 1 173 ? -21.561 8.833 25.087 1.00 88.81 173 HIS A O 1
ATOM 1430 N N . ILE A 1 174 ? -20.371 7.991 23.370 1.00 88.38 174 ILE A N 1
ATOM 1431 C CA . ILE A 1 174 ? -19.358 7.307 24.188 1.00 88.38 174 ILE A CA 1
ATOM 1432 C C . ILE A 1 174 ? -18.485 8.311 24.955 1.00 88.38 174 ILE A C 1
ATOM 1434 O O . ILE A 1 174 ? -18.110 8.070 26.103 1.00 88.38 174 ILE A O 1
ATOM 1438 N N . LEU A 1 175 ? -18.158 9.441 24.329 1.00 92.19 175 LEU A N 1
ATOM 1439 C CA . LEU A 1 175 ? -17.271 10.462 24.887 1.00 92.19 175 LEU A CA 1
ATOM 1440 C C . LEU A 1 175 ? -18.004 11.499 25.751 1.00 92.19 175 LEU A C 1
ATOM 1442 O O . LEU A 1 175 ? -17.367 12.387 26.319 1.00 92.19 175 LEU A O 1
ATOM 1446 N N . LYS A 1 176 ? -19.329 11.391 25.900 1.00 92.06 176 LYS A N 1
ATOM 1447 C CA . LYS A 1 176 ? -20.114 12.306 26.732 1.00 92.06 176 LYS A CA 1
ATOM 1448 C C . LYS A 1 176 ? -19.653 12.235 28.193 1.00 92.06 176 LYS A C 1
ATOM 1450 O O . LYS A 1 176 ? -19.631 11.167 28.798 1.00 92.06 176 LYS A O 1
ATOM 1455 N N . GLY A 1 177 ? -19.310 13.391 28.762 1.00 90.88 177 GLY A N 1
ATOM 1456 C CA . GLY A 1 177 ? -18.830 13.501 30.144 1.00 90.88 177 GLY A CA 1
ATOM 1457 C C . GLY A 1 177 ? -17.360 13.116 30.340 1.00 90.88 177 GLY A C 1
ATOM 1458 O O . GLY A 1 177 ? -16.940 12.898 31.472 1.00 90.88 177 GLY A O 1
ATOM 1459 N N . LYS A 1 178 ? -16.573 12.998 29.262 1.00 93.62 178 LYS A N 1
ATOM 1460 C CA . LYS A 1 178 ? -15.109 12.919 29.348 1.00 93.62 178 LYS A CA 1
ATOM 1461 C C . LYS A 1 178 ? -14.522 14.328 29.291 1.00 93.62 178 LYS A C 1
ATOM 1463 O O . LYS A 1 178 ? -14.919 15.124 28.448 1.00 93.62 178 LYS A O 1
ATOM 1468 N N . GLU A 1 179 ? -13.591 14.615 30.194 1.00 93.06 179 GLU A N 1
ATOM 1469 C CA . GLU A 1 179 ? -13.034 15.964 30.376 1.00 93.06 179 GLU A CA 1
ATOM 1470 C C . GLU A 1 179 ? -11.643 16.128 29.758 1.00 93.06 179 GLU A C 1
ATOM 1472 O O . GLU A 1 179 ? -11.290 17.211 29.301 1.00 93.06 179 GLU A O 1
ATOM 1477 N N . TYR A 1 180 ? -10.865 15.046 29.688 1.00 93.75 180 TYR A N 1
ATOM 1478 C CA . TYR A 1 180 ? -9.501 15.070 29.172 1.00 93.75 180 TYR A CA 1
ATOM 1479 C C . TYR A 1 180 ? -9.392 14.224 27.909 1.00 93.75 180 TYR A C 1
ATOM 1481 O O . TYR A 1 180 ? -9.705 13.031 27.913 1.00 93.75 180 TYR A O 1
ATOM 1489 N N . PHE A 1 181 ? -8.907 14.848 26.838 1.00 93.19 181 PHE A N 1
ATOM 1490 C CA . PHE A 1 181 ? -8.590 14.196 25.575 1.00 93.19 181 PHE A CA 1
ATOM 1491 C C . PHE A 1 181 ? -7.098 14.361 25.308 1.00 93.19 181 PHE A C 1
ATOM 1493 O O . PHE A 1 181 ? -6.562 15.465 25.406 1.00 93.19 181 PHE A O 1
ATOM 1500 N N . LEU A 1 182 ? -6.431 13.255 24.991 1.00 88.81 182 LEU A N 1
ATOM 1501 C CA . LEU A 1 182 ? -5.026 13.259 24.605 1.00 88.81 182 LEU A CA 1
ATOM 1502 C C . LEU A 1 182 ? -4.923 13.384 23.087 1.00 88.81 182 LEU A C 1
ATOM 1504 O O . LEU A 1 182 ? -5.768 12.864 22.354 1.00 88.81 182 LEU A O 1
ATOM 1508 N N . ARG A 1 183 ? -3.893 14.102 22.650 1.00 68.75 183 ARG A N 1
ATOM 1509 C CA . ARG A 1 183 ? -3.546 14.276 21.243 1.00 68.75 183 ARG A CA 1
ATOM 1510 C C . ARG A 1 183 ? -2.486 13.270 20.824 1.00 68.75 183 ARG A C 1
ATOM 1512 O O . ARG A 1 183 ? -1.591 13.004 21.654 1.00 68.75 183 ARG A O 1
#

Foldseek 3Di:
DVVVVVVVVPDVVVVVVVVVVVVVVVVVVVVVVVVVVVVVVVVVVVVVPPPDDDDDDDDDDDDAPPVRDPPDPPDPPCPDPVVDPPPPFPFQDDADDDDEDDDDPVRVVLVVVVVVVCVVVVVDDDDPDSHDFYWDWDADPVRRIDIDTPCPVVVVRTDDPDDDDDDPVVVVVVCPPPDDDDD

Solvent-accessible surface area (backbone atoms only — not comparable to full-atom values): 12079 Å² total; per-residue (Å²): 119,71,69,70,60,58,64,67,74,71,44,69,67,59,56,51,51,51,50,56,50,52,52,51,50,54,52,50,55,54,52,52,51,52,53,53,52,54,57,51,55,54,56,56,57,64,66,73,64,77,85,73,81,92,82,81,89,77,79,78,82,74,87,55,50,100,81,70,48,74,84,82,73,82,74,78,81,70,80,66,68,83,87,49,83,75,84,76,62,64,55,80,57,80,75,54,72,48,76,77,63,91,64,58,72,72,59,43,52,54,47,52,52,52,51,48,52,34,46,79,66,68,75,50,75,94,77,94,63,76,57,42,58,29,68,41,78,44,77,46,98,88,70,49,74,43,81,42,72,51,48,67,74,55,59,73,32,42,67,82,85,83,72,91,76,81,56,76,67,61,49,53,68,71,51,61,92,64,88,83,83,87,132

InterPro domains:
  IPR043502 DNA/RNA polymerase superfamily [SSF56672] (94-181)
  IPR053134 RNA-directed DNA polymerase homolog [PTHR24559] (68-181)

Radius of gyration: 29.26 Å; Cα contacts (8 Å, |Δi|>4): 83; chains: 1; bounding box: 72×67×54 Å

Sequence (183 aa):
MADKIFEINSSPEIYSAMKNILDKVSLLEKRISELSIKRRNSRSEFKNSNQTRNKSRSRSRKHLDSNGLRREFQFPFIIAKVDKEIIGADFVSPPVYSKARQLDSKKLEIAKQEFKFMLDNDIIRPSKSPWESPLHLVNKKDGSVRPCGDYRRLNSQTILDRYPIPRVEDFHHILKGKEYFLR

Organism: Trichonephila clavipes (NCBI:txid2585209)

Secondary structure (DSSP, 8-state):
--HHHHGGGG-HHHHHHHHHHHHHHHHHHHHHHHHHHHHHHHHHHTTSS-SS-------------TTS-------------TTS--TTS-BSSS----PPPP--HHHHHHHHHHHHHHHHTTS------S----EEEEE-TTS-EEEEE-THHHHTTB------PPPHHHHHHHTTT------

pLDDT: mean 73.96, std 19.82, range [35.0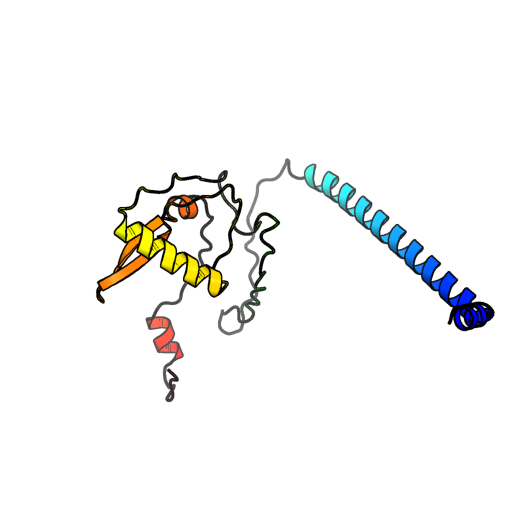9, 96.56]

Mean predicted aligned error: 19.23 Å